Protein AF-A0A842T2W7-F1 (afdb_monomer)

Solvent-accessible surface area (backbone atoms only — not comparable to full-atom values): 19427 Å² total; per-residue (Å²): 118,45,69,44,33,37,34,60,56,45,55,79,92,44,69,67,74,60,75,46,76,48,65,100,74,80,85,87,80,75,64,88,90,66,43,58,66,56,54,53,40,40,52,48,40,48,43,45,45,78,68,48,92,76,48,68,80,61,68,80,52,96,68,80,51,38,61,39,40,34,34,36,46,94,92,45,80,46,76,36,47,91,87,45,36,52,51,80,81,39,104,46,53,52,62,54,48,47,67,75,78,52,88,51,90,91,57,76,75,75,90,59,57,68,64,49,51,52,50,53,51,26,61,76,70,70,47,63,60,67,62,50,52,50,52,50,50,53,49,28,62,75,63,44,32,38,101,85,75,43,61,27,67,52,84,94,72,27,49,37,58,54,52,52,50,50,54,51,48,54,52,50,51,57,49,50,54,54,51,41,61,75,67,44,45,72,59,51,54,50,51,53,53,52,49,53,53,52,51,52,52,52,53,51,50,50,50,52,52,50,52,51,50,53,50,50,52,50,53,56,49,52,51,53,49,50,50,49,54,52,49,52,52,50,54,64,71,59,67,75,77,45,76,66,57,58,53,53,53,54,51,54,53,52,51,54,51,53,55,49,54,54,53,53,52,55,51,52,53,52,51,54,52,51,52,52,52,51,52,54,54,49,52,52,54,49,57,59,54,58,60,54,56,61,57,58,50,50,57,58,50,54,56,54,49,52,54,53,52,54,55,51,56,55,58,57,60,61,68,72,69,76,78,83,80,86,83,90,82,91,80,136

Secondary structure (DSSP, 8-state):
-EEEEEEEEESTTPPP--PEE--SS-----STTSSHHHHHHHHHHHHHSS--TT-TTTTTSSSPPEEEEEEEETTEEEEE-TT--GGGTSSS-HHHHHHHH---GGG---S-HHHHHHHHHHHHTT--HHHHHHHHHHHHHHHTB-TTSSBP--TTT-HHHHHHHHHHHHHHHHHHHHHHHHTTHHHHHHHHHHHHHHHHHHHHHHHHHHHHHHHHHHHHHHHHHHHHHHHHHHHHHGGG--HHHHHHHHHHHHHHHHHHHHHHHHHHHHHHHHHHHHHHHHHHHHHHHHTHHHHHHHHHHHHHHHHHHHHHHHHHHHTTSSS---------

Radius of gyration: 92.77 Å; Cα contacts (8 Å, |Δi|>4): 187; chains: 1; bounding box: 133×36×287 Å

Mean predicted aligned error: 19.46 Å

Foldseek 3Di:
DAWQKWWFPDFPPQHGPDMDGDDPDDDDDDDPPNCSVVVVLLVLCLALPPQPPLPVVSCPTVDHTAIWIWDDDPHDIDIRHDSDYNVVVDVAHSVLCCVPPPDDPSRPDDPCVPVSVVVVVCVVVVHPVVVVVVVLVVVCVVQCHDNVRHHHCDPDCHPVVVVVVVVVVVVVVVVVVVVCVVVVVVVVVVVVVVVVVVVVVVVVVVVVVVVVVVVVVVVVVVVVVVVVVVVVVVVVVVPPPDPVVVVVVVVVVVVVVVVVVVVVVVVVVVVVVVVVVVVVVVVVVVVVVVVVVVVVVVVVVVVVVVVVVVVVVVVVVVVVPPPPDDDDDDDD

Sequence (332 aa):
MKILRFQISDYGPLPDRGIFNLDDFNLFFGKNESGKTLTIDGLIKKLVGDVPKQFNNLNRIDYEPEGFIILKEDSRELKLKDNKKVSDFIKITNSEFGRLFIIRDSDLTFRDKKNFYKNVTNTLLGLRLNDIEEVISNIDDL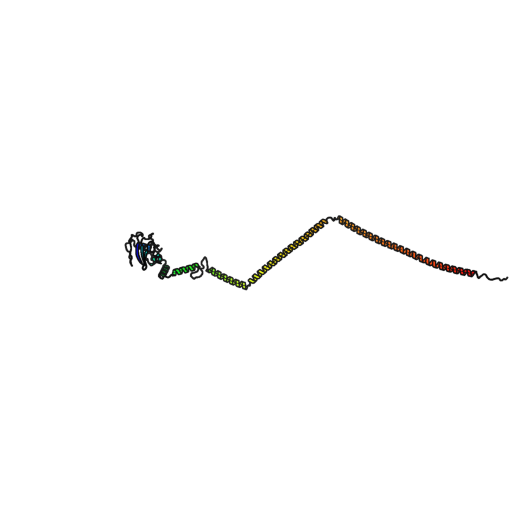GNLT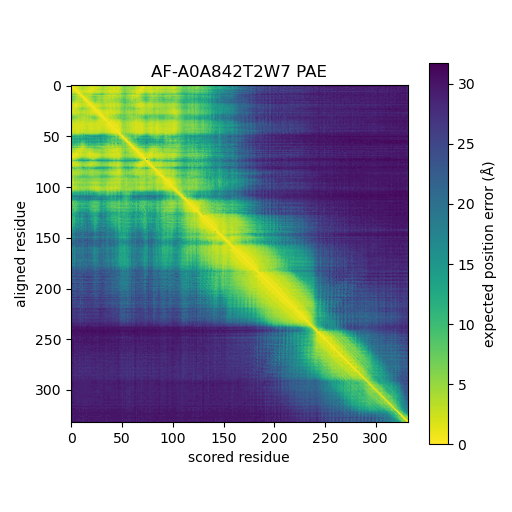PTGMFSDKAPYKLKTKIMDAESTIRRIKKLIRELYKQNYDMIEKQITEMIHQQDLVKSEINSYTEAKKRKLYEDSTETYSEFCKNKKICSKNKDFSYKEKSIWIKQKQTIVHTKENLDSLKEELKVLNRKLFAIKREITQKEQDLRRPTKIKMKLDDSINFKLESYRKKFLDNKKSLEKEPLYKHI

pLDDT: mean 80.75, std 13.44, range [32.59, 97.69]

Nearest PDB structures (foldseek):
  7yqh-assembly1_B  TM=2.918E-01  e=1.193E+00  Saccharomyces cerevisiae S288C

Structure (mmCIF, N/CA/C/O backbone):
data_AF-A0A842T2W7-F1
#
_entry.id   AF-A0A842T2W7-F1
#
loop_
_atom_site.group_PDB
_atom_site.id
_atom_site.type_symbol
_atom_site.label_atom_id
_atom_site.label_alt_id
_atom_site.label_comp_id
_atom_site.label_asym_id
_atom_site.label_entity_id
_atom_site.label_seq_id
_atom_site.pdbx_PDB_ins_code
_atom_site.Cartn_x
_atom_site.Cartn_y
_atom_site.Cartn_z
_atom_site.occupancy
_atom_site.B_iso_or_equiv
_atom_site.auth_seq_id
_atom_site.auth_comp_id
_atom_site.auth_asym_id
_atom_site.auth_atom_id
_atom_site.pdbx_PDB_model_num
ATOM 1 N N . MET A 1 1 ? -30.611 -11.966 52.227 1.00 82.00 1 MET A N 1
ATOM 2 C CA . MET A 1 1 ? -29.485 -12.026 53.186 1.00 82.00 1 MET A CA 1
ATOM 3 C C . MET A 1 1 ? -29.884 -11.347 54.497 1.00 82.00 1 MET A C 1
ATOM 5 O O . MET A 1 1 ? -30.496 -10.289 54.433 1.00 82.00 1 MET A O 1
ATOM 9 N N . LYS A 1 2 ? -29.556 -11.925 55.661 1.00 89.06 2 LYS A N 1
ATOM 10 C CA . LYS A 1 2 ? -29.815 -11.363 57.005 1.00 89.06 2 LYS A CA 1
ATOM 11 C C . LYS A 1 2 ? -28.590 -11.550 57.907 1.00 89.06 2 LYS A C 1
ATOM 13 O O . LYS A 1 2 ? -28.006 -12.625 57.895 1.00 89.06 2 LYS A O 1
ATOM 18 N N . ILE A 1 3 ? -28.208 -10.548 58.700 1.00 92.06 3 ILE A N 1
ATOM 19 C CA . ILE A 1 3 ? -27.171 -10.710 59.736 1.00 92.06 3 ILE A CA 1
ATOM 20 C C . ILE A 1 3 ? -27.828 -11.339 60.969 1.00 92.06 3 ILE A C 1
ATOM 22 O O . ILE A 1 3 ? -28.789 -10.778 61.482 1.00 92.06 3 ILE A O 1
ATOM 26 N N . LEU A 1 4 ? -27.344 -12.499 61.421 1.00 92.69 4 LEU A N 1
ATOM 27 C CA . LEU A 1 4 ? -27.888 -13.192 62.599 1.00 92.69 4 LEU A CA 1
ATOM 28 C C . LEU A 1 4 ? -27.164 -12.795 63.881 1.00 92.69 4 LEU A C 1
ATOM 30 O O . LEU A 1 4 ? -27.783 -12.591 64.918 1.00 92.69 4 LEU A O 1
ATOM 34 N N . ARG A 1 5 ? -25.833 -12.729 63.826 1.00 94.31 5 ARG A N 1
ATOM 35 C CA . ARG A 1 5 ? -25.001 -12.376 64.976 1.00 94.31 5 ARG A CA 1
ATOM 36 C C . ARG A 1 5 ? -23.631 -11.903 64.537 1.00 94.31 5 ARG A C 1
ATOM 38 O O . ARG A 1 5 ? -23.133 -12.333 63.495 1.00 94.31 5 ARG A O 1
ATOM 45 N N . PHE A 1 6 ? -23.012 -11.055 65.341 1.00 94.56 6 PHE A N 1
ATOM 46 C CA . PHE A 1 6 ? -21.646 -10.609 65.110 1.00 94.56 6 PHE A CA 1
ATOM 47 C C . PHE A 1 6 ? -20.902 -10.387 66.423 1.00 94.56 6 PHE A C 1
ATOM 49 O O . PHE A 1 6 ? -21.503 -10.185 67.474 1.00 94.56 6 PHE A O 1
ATOM 56 N N . GLN A 1 7 ? -19.580 -10.411 66.342 1.00 92.69 7 GLN A N 1
ATOM 57 C CA . GLN A 1 7 ? -18.680 -10.010 67.412 1.00 92.69 7 GLN A CA 1
ATOM 58 C C . GLN A 1 7 ? -17.594 -9.128 66.808 1.00 92.69 7 GLN A C 1
ATOM 60 O O . GLN A 1 7 ? -17.067 -9.458 65.745 1.00 92.69 7 GLN A O 1
ATOM 65 N N . ILE A 1 8 ? -17.277 -8.033 67.498 1.00 90.38 8 ILE A N 1
ATOM 66 C CA . ILE A 1 8 ? -16.146 -7.154 67.200 1.00 90.38 8 ILE A CA 1
ATOM 67 C C . ILE A 1 8 ? -15.351 -7.036 68.499 1.00 90.38 8 ILE A C 1
ATOM 69 O O . ILE A 1 8 ? -15.870 -6.479 69.465 1.00 90.38 8 ILE A O 1
ATOM 73 N N . SER A 1 9 ? -14.155 -7.621 68.539 1.00 83.94 9 SER A N 1
ATOM 74 C CA . SER A 1 9 ? -13.322 -7.705 69.749 1.00 83.94 9 SER A CA 1
ATOM 75 C C . SER A 1 9 ? -12.255 -6.615 69.817 1.00 83.94 9 SER A C 1
ATOM 77 O O . SER A 1 9 ? -11.998 -6.101 70.899 1.00 83.94 9 SER A O 1
ATOM 79 N N . ASP A 1 10 ? -11.678 -6.229 68.676 1.00 83.44 10 ASP A N 1
ATOM 80 C CA . ASP A 1 10 ? -10.659 -5.178 68.593 1.00 83.44 10 ASP A CA 1
ATOM 81 C C . ASP A 1 10 ? -10.960 -4.240 67.418 1.00 83.44 10 ASP A C 1
ATOM 83 O O . ASP A 1 10 ? -10.899 -4.647 66.255 1.00 83.44 10 ASP A O 1
ATOM 87 N N . TYR A 1 11 ? -11.351 -2.997 67.731 1.00 86.50 11 TYR A N 1
ATOM 88 C CA . TYR A 1 11 ? -11.566 -1.931 66.750 1.00 86.50 11 TYR A CA 1
ATOM 89 C C . TYR A 1 11 ? -11.539 -0.536 67.405 1.00 86.50 11 TYR A C 1
ATOM 91 O O . TYR A 1 11 ? -12.555 -0.012 67.871 1.00 86.50 11 TYR A O 1
ATOM 99 N N . GLY A 1 12 ? -10.371 0.104 67.435 1.00 86.19 12 GLY A N 1
ATOM 100 C CA . GLY A 1 12 ? -10.175 1.406 68.075 1.00 86.19 12 GLY A CA 1
ATOM 101 C C . GLY A 1 12 ? -10.459 1.363 69.586 1.00 86.19 12 GLY A C 1
ATOM 102 O O . GLY A 1 12 ? -10.126 0.380 70.237 1.00 86.19 12 GLY A O 1
ATOM 103 N N . PRO A 1 13 ? -11.089 2.395 70.185 1.00 86.75 13 PRO A N 1
ATOM 104 C CA . PRO A 1 13 ? -11.361 2.438 71.628 1.00 86.75 13 PRO A CA 1
ATOM 105 C C . PRO A 1 13 ? -12.581 1.599 72.055 1.00 86.75 13 PRO A C 1
ATOM 107 O O . PRO A 1 13 ? -13.133 1.814 73.137 1.00 86.75 13 PRO A O 1
ATOM 110 N N . LEU A 1 14 ? -13.079 0.701 71.199 1.00 84.94 14 LEU A N 1
ATOM 111 C CA . LEU A 1 14 ? -14.222 -0.141 71.533 1.00 84.94 14 LEU A CA 1
ATOM 112 C C . LEU A 1 14 ? -13.827 -1.198 72.568 1.00 84.94 14 LEU A C 1
ATOM 114 O O . LEU A 1 14 ? -12.925 -1.987 72.304 1.00 84.94 14 LEU A O 1
ATOM 118 N N . PRO A 1 15 ? -14.525 -1.276 73.713 1.00 79.75 15 PRO A N 1
ATOM 119 C CA . PRO A 1 15 ? -14.369 -2.413 74.605 1.00 79.75 15 PRO A CA 1
ATOM 120 C C . PRO A 1 15 ? -14.989 -3.662 73.969 1.00 79.75 15 PRO A C 1
ATOM 122 O O . PRO A 1 15 ? -15.993 -3.552 73.257 1.00 79.75 15 PRO A O 1
ATOM 125 N N . ASP A 1 16 ? -14.454 -4.840 74.292 1.00 83.50 16 ASP A N 1
ATOM 126 C CA . ASP A 1 16 ? -15.097 -6.104 73.934 1.00 83.50 16 ASP A CA 1
ATOM 127 C C . ASP A 1 16 ? -16.464 -6.199 74.632 1.00 83.50 16 ASP A C 1
ATOM 129 O O . ASP A 1 16 ? -16.581 -6.110 75.857 1.00 83.50 16 ASP A O 1
ATOM 133 N N . ARG A 1 17 ? -17.518 -6.324 73.824 1.00 84.38 17 ARG A N 1
ATOM 134 C CA . ARG A 1 17 ? -18.921 -6.409 74.266 1.00 84.38 17 ARG A CA 1
ATOM 135 C C . ARG A 1 17 ? -19.501 -7.807 74.095 1.00 84.38 17 ARG A C 1
ATOM 137 O O . ARG A 1 17 ? -20.692 -7.999 74.331 1.00 84.38 17 ARG A O 1
ATOM 144 N N . GLY A 1 18 ? -18.680 -8.773 73.689 1.00 88.38 18 GLY A N 1
ATOM 145 C CA . GLY A 1 18 ? -19.118 -10.123 73.384 1.00 88.38 18 GLY A CA 1
ATOM 146 C C . GLY A 1 18 ? -19.949 -10.202 72.102 1.00 88.38 18 GLY A C 1
ATOM 147 O O . GLY A 1 18 ? -19.787 -9.420 71.163 1.00 88.38 18 GLY A O 1
ATOM 148 N N . ILE A 1 19 ? -20.819 -11.209 72.044 1.00 92.38 19 ILE A N 1
ATOM 149 C CA . ILE A 1 19 ? -21.585 -11.552 70.842 1.00 92.38 19 ILE A CA 1
ATOM 150 C C . ILE A 1 19 ? -22.912 -10.793 70.838 1.00 92.38 19 ILE A C 1
ATOM 152 O O . ILE A 1 19 ? -23.744 -10.967 71.727 1.00 92.38 19 ILE A O 1
ATOM 156 N N . PHE A 1 20 ? -23.145 -10.022 69.780 1.00 92.62 20 PHE A N 1
ATOM 157 C CA . PHE A 1 20 ? -24.443 -9.436 69.477 1.00 92.62 20 PHE A CA 1
ATOM 158 C C . PHE A 1 20 ? -25.290 -10.450 68.715 1.00 92.62 20 PHE A C 1
ATOM 160 O O . PHE A 1 20 ? -24.919 -10.845 67.611 1.00 92.62 20 PHE A O 1
ATOM 167 N N . ASN A 1 21 ? -26.430 -10.845 69.280 1.00 93.12 21 ASN A N 1
ATOM 168 C CA . ASN A 1 21 ? -27.470 -11.574 68.555 1.00 93.12 21 ASN A CA 1
ATOM 169 C C . ASN A 1 21 ? -28.481 -10.563 68.016 1.00 93.12 21 ASN A C 1
ATOM 171 O O . ASN A 1 21 ? -28.912 -9.681 68.757 1.00 93.12 21 ASN A O 1
ATOM 175 N N . LEU A 1 22 ? -28.800 -10.664 66.729 1.00 93.88 22 LEU A N 1
ATOM 176 C CA . LEU A 1 22 ? -29.645 -9.712 66.022 1.00 93.88 22 LEU A CA 1
ATOM 177 C C . LEU A 1 22 ? -30.983 -10.336 65.640 1.00 93.88 22 LEU A C 1
ATOM 179 O O . LEU A 1 22 ? -31.030 -11.377 64.982 1.00 93.88 22 LEU A O 1
ATOM 183 N N . ASP A 1 23 ? -32.055 -9.624 65.972 1.00 90.94 23 ASP A N 1
ATOM 184 C CA . ASP A 1 23 ? -33.413 -9.934 65.528 1.00 90.94 23 ASP A CA 1
ATOM 185 C C . ASP A 1 23 ? -33.786 -9.133 64.268 1.00 90.94 23 ASP A C 1
ATOM 187 O O . ASP A 1 23 ? -32.921 -8.579 63.586 1.00 90.94 23 ASP A O 1
ATOM 191 N N . ASP A 1 24 ? -35.070 -9.099 63.905 1.00 88.81 24 ASP A N 1
ATOM 192 C CA . ASP A 1 24 ? -35.557 -8.348 62.736 1.00 88.81 24 ASP A CA 1
ATOM 193 C C . ASP A 1 24 ? -35.365 -6.832 62.878 1.00 88.81 24 ASP A C 1
ATOM 195 O O . ASP A 1 24 ? -35.158 -6.133 61.886 1.00 88.81 24 ASP A O 1
ATOM 199 N N . PHE A 1 25 ? -35.380 -6.325 64.112 1.00 91.75 25 PHE A N 1
ATOM 200 C CA . PHE A 1 25 ? -35.132 -4.925 64.422 1.00 91.75 25 PHE A CA 1
ATOM 201 C C . PHE A 1 25 ? -34.244 -4.808 65.658 1.00 91.75 25 PHE A C 1
ATOM 203 O O . PHE A 1 25 ? -34.537 -5.389 66.698 1.00 91.75 25 PHE A O 1
ATOM 210 N N . ASN A 1 26 ? -33.164 -4.034 65.548 1.00 91.94 26 ASN A N 1
ATOM 211 C CA . ASN A 1 26 ? -32.193 -3.855 66.623 1.00 91.94 26 ASN A CA 1
ATOM 212 C C . ASN A 1 26 ? -31.881 -2.369 66.782 1.00 91.94 26 ASN A C 1
ATOM 214 O O . ASN A 1 26 ? -31.497 -1.705 65.818 1.00 91.94 26 ASN A O 1
ATOM 218 N N . LEU A 1 27 ? -32.014 -1.857 68.007 1.00 91.75 27 LEU A N 1
ATOM 219 C CA . LEU A 1 27 ? -31.697 -0.472 68.341 1.00 91.75 27 LEU A CA 1
ATOM 220 C C . LEU A 1 27 ? -30.432 -0.411 69.200 1.00 91.75 27 LEU A C 1
ATOM 222 O O . LEU A 1 27 ? -30.429 -0.820 70.358 1.00 91.75 27 LEU A O 1
ATOM 226 N N . PHE A 1 28 ? -29.370 0.171 68.647 1.00 90.12 28 PHE A N 1
ATOM 227 C CA . PHE A 1 28 ? -28.139 0.453 69.381 1.00 90.12 28 PHE A CA 1
ATOM 228 C C . PHE A 1 28 ? -28.207 1.861 69.982 1.00 90.12 28 PHE A C 1
ATOM 230 O O . PHE A 1 28 ? -27.984 2.852 69.286 1.00 90.12 28 PHE A O 1
ATOM 237 N N . PHE A 1 29 ? -28.502 1.960 71.280 1.00 91.00 29 PHE A N 1
ATOM 238 C CA . PHE A 1 29 ? -28.628 3.235 71.998 1.00 91.00 29 PHE A CA 1
ATOM 239 C C . PHE A 1 29 ? -27.649 3.338 73.180 1.00 91.00 29 PHE A C 1
ATOM 241 O O . PHE A 1 29 ? -27.063 2.353 73.620 1.00 91.00 29 PHE A O 1
ATOM 248 N N . GLY A 1 30 ? -27.414 4.558 73.669 1.00 89.31 30 GLY A N 1
ATOM 249 C CA . GLY A 1 30 ? -26.473 4.834 74.759 1.00 89.31 30 GLY A CA 1
ATOM 250 C C . GLY A 1 30 ? -25.986 6.283 74.759 1.00 89.31 30 GLY A C 1
ATOM 251 O O . GLY A 1 30 ? -26.251 7.024 73.810 1.00 89.31 30 GLY A O 1
ATOM 252 N N . LYS A 1 31 ? -25.240 6.682 75.796 1.00 90.12 31 LYS A N 1
ATOM 253 C CA . LYS A 1 31 ? -24.659 8.034 75.935 1.00 90.12 31 LYS A CA 1
ATOM 254 C C . LYS A 1 31 ? -23.736 8.399 74.768 1.00 90.12 31 LYS A C 1
ATOM 256 O O . LYS A 1 31 ? -23.254 7.519 74.054 1.00 90.12 31 LYS A O 1
ATOM 261 N N . ASN A 1 32 ? -23.467 9.686 74.563 1.00 83.25 32 ASN A N 1
ATOM 262 C CA . ASN A 1 32 ? -22.430 10.105 73.616 1.00 83.25 32 ASN A CA 1
ATOM 263 C C . ASN A 1 32 ? -21.103 9.398 73.934 1.00 83.25 32 ASN A C 1
ATOM 265 O O . ASN A 1 32 ? -20.855 9.043 75.083 1.00 83.25 32 ASN A O 1
ATOM 269 N N . GLU A 1 33 ? -20.328 9.100 72.888 1.00 82.00 33 GLU A N 1
ATOM 270 C CA . GLU A 1 33 ? -19.034 8.399 72.982 1.00 82.00 33 GLU A CA 1
ATOM 271 C C . GLU A 1 33 ? -19.093 6.952 73.499 1.00 82.00 33 GLU A C 1
ATOM 273 O O . GLU A 1 33 ? -18.076 6.277 73.588 1.00 82.00 33 GLU A O 1
ATOM 278 N N . SER A 1 34 ? -20.288 6.385 73.696 1.00 85.12 34 SER A N 1
ATOM 279 C CA . SER A 1 34 ? -20.458 4.972 74.057 1.00 85.12 34 SER A CA 1
ATOM 280 C C . SER A 1 34 ? -20.117 3.987 72.923 1.00 85.12 34 SER A C 1
ATOM 282 O O . SER A 1 34 ? -20.617 2.864 72.918 1.00 85.12 34 SER A O 1
ATOM 284 N N . GLY A 1 35 ? -19.355 4.382 71.902 1.00 85.50 35 GLY A N 1
ATOM 285 C CA . GLY A 1 35 ? -18.911 3.502 70.815 1.00 85.50 35 GLY A CA 1
ATOM 286 C C . GLY A 1 35 ? -20.001 2.993 69.859 1.00 85.50 35 GLY A C 1
ATOM 287 O O . GLY A 1 35 ? -19.740 2.062 69.106 1.00 85.50 35 GLY A O 1
ATOM 288 N N . LYS A 1 36 ? -21.217 3.564 69.849 1.00 88.75 36 LYS A N 1
ATOM 289 C CA . LYS A 1 36 ? -22.303 3.139 68.930 1.00 88.75 36 LYS A CA 1
ATOM 290 C C . LYS A 1 36 ? -21.868 3.202 67.466 1.00 88.75 36 LYS A C 1
ATOM 292 O O . LYS A 1 36 ? -21.910 2.198 66.765 1.00 88.75 36 LYS A O 1
ATOM 297 N N . THR A 1 37 ? -21.405 4.376 67.038 1.00 86.06 37 THR A N 1
ATOM 298 C CA . THR A 1 37 ? -20.954 4.622 65.664 1.00 86.06 37 THR A CA 1
ATOM 299 C C . THR A 1 37 ? -19.801 3.702 65.302 1.00 86.06 37 THR A C 1
ATOM 301 O O . THR A 1 37 ? -19.886 3.025 64.289 1.00 86.06 37 THR A O 1
ATOM 304 N N . LEU A 1 38 ? -18.805 3.574 66.185 1.00 87.38 38 LEU A N 1
ATOM 305 C CA . LEU A 1 38 ? -17.663 2.684 65.977 1.00 87.38 38 LEU A CA 1
ATOM 306 C C . LEU A 1 38 ? -18.069 1.209 65.847 1.00 87.38 38 LEU A C 1
ATOM 308 O O . LEU A 1 38 ? -17.475 0.487 65.055 1.00 87.38 38 LEU A O 1
ATOM 312 N N . THR A 1 39 ? -19.085 0.753 66.590 1.00 89.69 39 THR A N 1
ATOM 313 C CA . THR A 1 39 ? -19.575 -0.636 66.493 1.00 89.69 39 THR A CA 1
ATOM 314 C C . THR A 1 39 ? -20.145 -0.894 65.097 1.00 89.69 39 THR A C 1
ATOM 316 O O . THR A 1 39 ? -19.834 -1.901 64.465 1.00 89.69 39 THR A O 1
ATOM 319 N N . ILE A 1 40 ? -20.947 0.046 64.589 1.00 88.31 40 ILE A N 1
ATOM 320 C CA . ILE A 1 40 ? -21.508 -0.028 63.238 1.00 88.31 40 ILE A CA 1
ATOM 321 C C . ILE A 1 40 ? -20.414 0.163 62.178 1.00 88.31 40 ILE A C 1
ATOM 323 O O . ILE A 1 40 ? -20.431 -0.532 61.168 1.00 88.31 40 ILE A O 1
ATOM 327 N N . ASP A 1 41 ? -19.446 1.055 62.403 1.00 86.38 41 ASP A N 1
ATOM 328 C CA . ASP A 1 41 ? -18.298 1.256 61.513 1.00 86.38 41 ASP A CA 1
ATOM 329 C C . ASP A 1 41 ? -17.506 -0.048 61.348 1.00 86.38 41 ASP A C 1
ATOM 331 O O . ASP A 1 41 ? -17.250 -0.470 60.222 1.00 86.38 41 ASP A O 1
ATOM 335 N N . GLY A 1 42 ? -17.174 -0.715 62.458 1.00 87.81 42 GLY A N 1
ATOM 336 C CA . GLY A 1 42 ? -16.452 -1.986 62.450 1.00 87.81 42 GLY A CA 1
ATOM 337 C C . GLY A 1 42 ? -17.253 -3.104 61.783 1.00 87.81 42 GLY A C 1
ATOM 338 O O . GLY A 1 42 ? -16.708 -3.866 60.988 1.00 87.81 42 GLY A O 1
ATOM 339 N N . LEU A 1 43 ? -18.568 -3.161 62.017 1.00 89.25 43 LEU A N 1
ATOM 340 C CA . LEU A 1 43 ? -19.445 -4.117 61.338 1.00 89.25 43 LEU A CA 1
ATOM 341 C C . LEU A 1 43 ? -19.401 -3.921 59.818 1.00 89.25 43 LEU A C 1
ATOM 343 O O . LEU A 1 43 ? -19.217 -4.881 59.072 1.00 89.25 43 LEU A O 1
ATOM 347 N N . ILE A 1 44 ? -19.541 -2.679 59.354 1.00 87.12 44 ILE A N 1
ATOM 348 C CA . ILE A 1 44 ? -19.533 -2.357 57.924 1.00 87.12 44 ILE A CA 1
ATOM 349 C C . ILE A 1 44 ? -18.159 -2.634 57.313 1.00 87.12 44 ILE A C 1
ATOM 351 O O . ILE A 1 44 ? -18.089 -3.259 56.255 1.00 87.12 44 ILE A O 1
ATOM 355 N N . LYS A 1 45 ? -17.075 -2.218 57.980 1.00 85.88 45 LYS A N 1
ATOM 356 C CA . LYS A 1 45 ? -15.704 -2.458 57.517 1.00 85.88 45 LYS A CA 1
ATOM 357 C C . LYS A 1 45 ? -15.433 -3.956 57.376 1.00 85.88 45 LYS A C 1
ATOM 359 O O . LYS A 1 45 ? -14.933 -4.382 56.347 1.00 85.88 45 LYS A O 1
ATOM 364 N N . LYS A 1 46 ? -15.919 -4.788 58.303 1.00 87.06 46 LYS A N 1
ATOM 365 C CA . LYS A 1 46 ? -15.798 -6.249 58.189 1.00 87.06 46 LYS A CA 1
ATOM 366 C C . LYS A 1 46 ? -16.667 -6.863 57.080 1.00 87.06 46 LYS A C 1
ATOM 368 O O . LYS A 1 46 ? -16.266 -7.854 56.481 1.00 87.06 46 LYS A O 1
ATOM 373 N N . LEU A 1 47 ? -17.850 -6.306 56.799 1.00 86.88 47 LEU A N 1
ATOM 374 C CA . LEU A 1 47 ? -18.725 -6.779 55.712 1.00 86.88 47 LEU A CA 1
ATOM 375 C C . LEU A 1 47 ? -18.156 -6.453 54.323 1.00 86.88 47 LEU A C 1
ATOM 377 O O . LEU A 1 47 ? -18.259 -7.266 53.406 1.00 86.88 47 LEU A O 1
ATOM 381 N N . VAL A 1 48 ? -17.599 -5.255 54.162 1.00 80.94 48 VAL A N 1
ATOM 382 C CA . VAL A 1 48 ? -17.266 -4.667 52.854 1.00 80.94 48 VAL A CA 1
ATOM 383 C C . VAL A 1 48 ? -15.753 -4.671 52.590 1.00 80.94 48 VAL A C 1
ATOM 385 O O . VAL A 1 48 ? -15.320 -4.630 51.440 1.00 80.94 48 VAL A O 1
ATOM 388 N N . GLY A 1 49 ? -14.932 -4.772 53.633 1.00 77.69 49 GLY A N 1
ATOM 389 C CA . GLY A 1 49 ? -13.479 -4.647 53.570 1.00 77.69 49 GLY A CA 1
ATOM 390 C C . GLY A 1 49 ? -13.062 -3.239 53.171 1.00 77.69 49 GLY A C 1
ATOM 391 O O . GLY A 1 49 ? -13.428 -2.276 53.842 1.00 77.69 49 GLY A O 1
ATOM 392 N N . ASP A 1 50 ? -12.343 -3.128 52.044 1.00 68.56 50 ASP A N 1
ATOM 393 C CA . ASP A 1 50 ? -11.940 -1.853 51.444 1.00 68.56 50 ASP A CA 1
ATOM 394 C C . ASP A 1 50 ? -13.143 -0.946 51.268 1.00 68.56 50 ASP A C 1
ATOM 396 O O . ASP A 1 50 ? -13.975 -1.093 50.364 1.00 68.56 50 ASP A O 1
ATOM 400 N N . VAL A 1 51 ? -13.219 -0.003 52.189 1.00 65.44 51 VAL A N 1
ATOM 401 C CA . VAL A 1 51 ? -14.342 0.886 52.306 1.00 65.44 51 VAL A CA 1
ATOM 402 C C . VAL A 1 51 ? -14.371 1.762 51.047 1.00 65.44 51 VAL A C 1
ATOM 404 O O . VAL A 1 51 ? -13.383 2.444 50.754 1.00 65.44 51 VAL A O 1
ATOM 407 N N . PRO A 1 52 ? -15.464 1.755 50.258 1.00 62.31 52 PRO A N 1
ATOM 408 C CA . PRO A 1 52 ? -15.566 2.604 49.078 1.00 62.31 52 PRO A CA 1
ATOM 409 C C . PRO A 1 52 ? -15.238 4.065 49.425 1.00 62.31 52 PRO A C 1
ATOM 411 O O . PRO A 1 52 ? -15.661 4.532 50.480 1.00 62.31 52 PRO A O 1
ATOM 414 N N . LYS A 1 53 ? -14.607 4.826 48.507 1.00 61.53 53 LYS A N 1
ATOM 415 C CA . LYS A 1 53 ? -14.298 6.291 48.601 1.00 61.53 53 LYS A CA 1
ATOM 416 C C . LYS A 1 53 ? -15.478 7.213 48.988 1.00 61.53 53 LYS A C 1
ATOM 418 O O . LYS A 1 53 ? -15.382 8.434 48.997 1.00 61.53 53 LYS A O 1
ATOM 423 N N . GLN A 1 54 ? -16.641 6.627 49.168 1.00 59.28 54 GLN A N 1
ATOM 424 C CA . GLN A 1 54 ? -17.931 7.229 49.449 1.00 59.28 54 GLN A CA 1
ATOM 425 C C . GLN A 1 54 ? -18.171 7.284 50.954 1.00 59.28 54 GLN A C 1
ATOM 427 O O . GLN A 1 54 ? -18.829 8.187 51.442 1.00 59.28 54 GLN A O 1
ATOM 432 N N . PHE A 1 55 ? -17.554 6.361 51.683 1.00 65.69 55 PHE A N 1
ATOM 433 C CA . PHE A 1 55 ? -17.558 6.286 53.126 1.00 65.69 55 PHE A CA 1
ATOM 434 C C . PHE A 1 55 ? -16.221 6.799 53.680 1.00 65.69 55 PHE A C 1
ATOM 436 O O . PHE A 1 55 ? -15.560 6.133 54.476 1.00 65.69 55 PHE A O 1
ATOM 443 N N . ASN A 1 56 ? -15.777 7.985 53.256 1.00 60.75 56 ASN A N 1
ATOM 444 C CA . ASN A 1 56 ? -14.480 8.535 53.687 1.00 60.75 56 ASN A CA 1
ATOM 445 C C . ASN A 1 56 ? -14.347 8.630 55.221 1.00 60.75 56 ASN A C 1
ATOM 447 O O . ASN A 1 56 ? -13.243 8.595 55.750 1.00 60.75 56 ASN A O 1
ATOM 451 N N . ASN A 1 57 ? -15.476 8.675 55.935 1.00 64.00 57 ASN A N 1
ATOM 452 C CA . ASN A 1 57 ? -15.537 8.710 57.393 1.00 64.00 57 ASN A CA 1
ATOM 453 C C . ASN A 1 57 ? -15.512 7.328 58.079 1.00 64.00 57 ASN A C 1
ATOM 455 O O . ASN A 1 57 ? -15.508 7.305 59.307 1.00 64.00 57 ASN A O 1
ATOM 459 N N . LEU A 1 58 ? -15.523 6.205 57.344 1.00 67.81 58 LEU A N 1
ATOM 460 C CA . LEU A 1 58 ? -15.389 4.846 57.906 1.00 67.81 58 LEU A CA 1
ATOM 461 C C . LEU A 1 58 ? -13.926 4.469 58.186 1.00 67.81 58 LEU A C 1
ATOM 463 O O . LEU A 1 58 ? -13.662 3.699 59.104 1.00 67.81 58 LEU A O 1
ATOM 467 N N . ASN A 1 59 ? -12.972 5.060 57.462 1.00 67.50 59 ASN A N 1
ATOM 468 C CA . ASN A 1 59 ? -11.534 4.821 57.635 1.00 67.50 59 ASN A CA 1
ATOM 469 C C . ASN A 1 59 ? -10.919 5.711 58.728 1.00 67.50 59 ASN A C 1
ATOM 471 O O . ASN A 1 59 ? -9.867 6.306 58.536 1.00 67.50 59 ASN A O 1
ATOM 475 N N . ARG A 1 60 ? -11.594 5.847 59.876 1.00 72.50 60 ARG A N 1
ATOM 476 C CA . ARG A 1 60 ? -11.045 6.561 61.049 1.00 72.50 60 ARG A CA 1
ATOM 477 C C . ARG A 1 60 ? -10.030 5.727 61.829 1.00 72.50 60 ARG A C 1
ATOM 479 O O . ARG A 1 60 ? -9.278 6.277 62.622 1.00 72.50 60 ARG A O 1
ATOM 486 N N . ILE A 1 61 ? -10.074 4.410 61.649 1.00 79.56 61 ILE A N 1
ATOM 487 C CA . ILE A 1 61 ? -9.179 3.435 62.268 1.00 79.56 61 ILE A CA 1
ATOM 488 C C . ILE A 1 61 ? -8.456 2.718 61.132 1.00 79.56 61 ILE A C 1
ATOM 490 O O . ILE A 1 61 ? -9.104 2.199 60.216 1.00 79.56 61 ILE A O 1
ATOM 494 N N . ASP A 1 62 ? -7.128 2.695 61.202 1.00 79.38 62 ASP A N 1
ATOM 495 C CA . ASP A 1 62 ? -6.264 2.242 60.106 1.00 79.38 62 ASP A CA 1
ATOM 496 C C . ASP A 1 62 ? -6.243 0.716 59.939 1.00 79.38 62 ASP A C 1
ATOM 498 O O . ASP A 1 62 ? -5.933 0.216 58.860 1.00 79.38 62 ASP A O 1
ATOM 502 N N . TYR A 1 63 ? -6.636 -0.035 60.970 1.00 82.44 63 TYR A N 1
ATOM 503 C CA . TYR A 1 63 ? -6.638 -1.499 60.959 1.00 82.44 63 TYR A CA 1
ATOM 504 C C . TYR A 1 63 ? -8.043 -2.105 60.808 1.00 82.44 63 TYR A C 1
ATOM 506 O O . TYR A 1 63 ? -9.067 -1.428 60.956 1.00 82.44 63 TYR A O 1
ATOM 514 N N . GLU A 1 64 ? -8.094 -3.382 60.429 1.00 84.00 64 GLU A N 1
ATOM 515 C CA . GLU A 1 64 ? -9.332 -4.150 60.260 1.00 84.00 64 GLU A CA 1
ATOM 516 C C . GLU A 1 64 ? -9.874 -4.638 61.613 1.00 84.00 64 GLU A C 1
ATOM 518 O O . GLU A 1 64 ? -9.094 -5.127 62.427 1.00 84.00 64 GLU A O 1
ATOM 523 N N . PRO A 1 65 ? -11.194 -4.574 61.854 1.00 86.88 65 PRO A N 1
ATOM 524 C CA . PRO A 1 65 ? -11.791 -5.089 63.079 1.00 86.88 65 PRO A CA 1
ATOM 525 C C . PRO A 1 65 ? -11.591 -6.603 63.232 1.00 86.88 65 PRO A C 1
ATOM 527 O O . PRO A 1 65 ? -11.833 -7.382 62.298 1.00 86.88 65 PRO A O 1
ATOM 530 N N . GLU A 1 66 ? -11.226 -7.043 64.434 1.00 88.12 66 GLU A N 1
ATOM 531 C CA . GLU A 1 66 ? -11.204 -8.464 64.790 1.00 88.12 66 GLU A CA 1
ATOM 532 C C . GLU A 1 66 ? -12.588 -8.975 65.198 1.00 88.12 66 GLU A C 1
ATOM 534 O O . GLU A 1 66 ? -13.394 -8.246 65.774 1.00 88.12 66 GLU A O 1
ATOM 539 N N . GLY A 1 67 ? -12.867 -10.248 64.905 1.00 88.25 67 GLY A N 1
ATOM 540 C CA . GLY A 1 67 ? -14.127 -10.903 65.249 1.00 88.25 67 GLY A CA 1
ATOM 541 C C . GLY A 1 67 ? -14.763 -11.646 64.076 1.00 88.25 67 GLY A C 1
ATOM 542 O O . GLY A 1 67 ? -14.078 -12.091 63.150 1.00 88.25 67 GLY A O 1
ATOM 543 N N . PHE A 1 68 ? -16.081 -11.838 64.127 1.00 91.56 68 PHE A N 1
ATOM 544 C 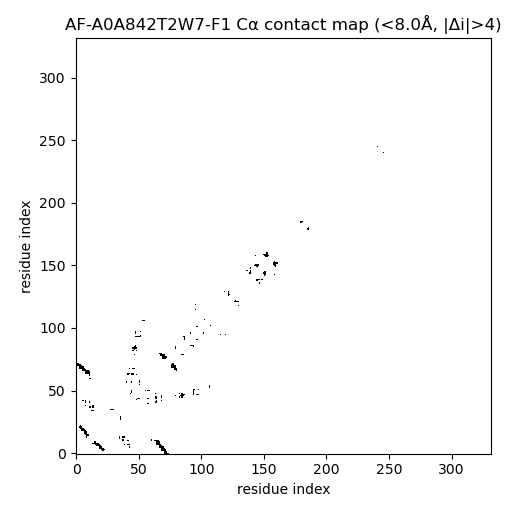CA . PHE A 1 68 ? -16.812 -12.587 63.104 1.00 91.56 68 PHE A CA 1
ATOM 545 C C . PHE A 1 68 ? -18.213 -12.036 62.867 1.00 91.56 68 PHE A C 1
ATOM 547 O O . PHE A 1 68 ? -18.828 -11.448 63.754 1.00 91.56 68 PHE A O 1
ATOM 554 N N . ILE A 1 69 ? -18.749 -12.323 61.684 1.00 92.56 69 ILE A N 1
ATOM 555 C CA . ILE A 1 69 ? -20.149 -12.064 61.339 1.00 92.56 69 ILE A CA 1
ATOM 556 C C . ILE A 1 69 ? -20.769 -13.365 60.844 1.00 92.56 69 ILE A C 1
ATOM 558 O O . ILE A 1 69 ? -20.155 -14.094 60.068 1.00 92.56 69 ILE A O 1
ATOM 562 N N . ILE A 1 70 ? -21.981 -13.669 61.298 1.00 92.00 70 ILE A N 1
ATOM 563 C CA . ILE A 1 70 ? -22.780 -14.779 60.783 1.00 92.00 70 ILE A CA 1
ATOM 564 C C . ILE A 1 70 ? -23.959 -14.205 60.011 1.00 92.00 70 ILE A C 1
ATOM 566 O O . ILE A 1 70 ? -24.799 -13.484 60.554 1.00 92.00 70 ILE A O 1
ATOM 570 N N . LEU A 1 71 ? -23.998 -14.545 58.730 1.00 90.94 71 LEU A N 1
ATOM 571 C CA . LEU A 1 71 ? -25.025 -14.173 57.776 1.00 90.94 71 LEU A CA 1
ATOM 572 C C . LEU A 1 71 ? -25.899 -15.387 57.467 1.00 90.94 71 LEU A C 1
ATOM 574 O O . LEU A 1 71 ? -25.418 -16.514 57.417 1.00 90.94 71 LEU A O 1
ATOM 578 N N . LYS A 1 72 ? -27.177 -15.144 57.204 1.00 88.31 72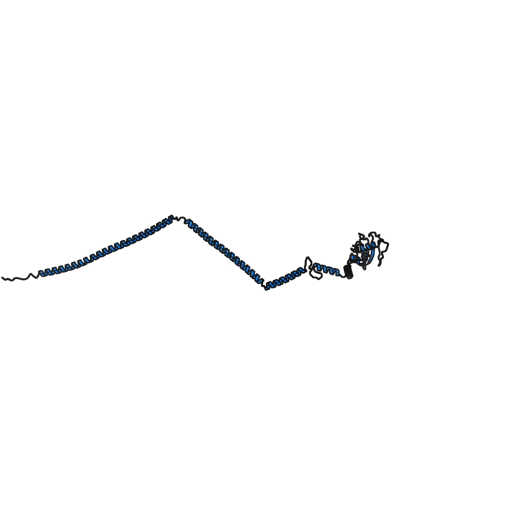 LYS A N 1
ATOM 579 C CA . LYS A 1 72 ? -28.115 -16.106 56.640 1.00 88.31 72 LYS A CA 1
ATOM 580 C C . LYS A 1 72 ? -28.444 -15.705 55.211 1.00 88.31 72 LYS A C 1
ATOM 582 O O . LYS A 1 72 ? -28.938 -14.600 54.964 1.00 88.31 72 LYS A O 1
ATOM 587 N N . GLU A 1 73 ? -28.200 -16.614 54.286 1.00 83.50 73 GLU A N 1
ATOM 588 C CA . GLU A 1 73 ? -28.623 -16.518 52.895 1.00 83.50 73 GLU A CA 1
ATOM 589 C C . GLU A 1 73 ? -29.489 -17.739 52.592 1.00 83.50 73 GLU A C 1
ATOM 591 O O . GLU A 1 73 ? -29.029 -18.873 52.704 1.00 83.50 73 GLU A O 1
ATOM 596 N N . ASP A 1 74 ? -30.773 -17.507 52.317 1.00 81.00 74 ASP A N 1
ATOM 597 C CA . ASP A 1 74 ? -31.808 -18.536 52.193 1.00 81.00 74 ASP A CA 1
ATOM 598 C C . ASP A 1 74 ? -31.788 -19.557 53.350 1.00 81.00 74 ASP A C 1
ATOM 600 O O . ASP A 1 74 ? -32.260 -19.266 54.455 1.00 81.00 74 ASP A O 1
ATOM 604 N N . SER A 1 75 ? -31.224 -20.746 53.115 1.00 77.69 75 SER A N 1
ATOM 605 C CA . SER A 1 75 ? -31.106 -21.849 54.083 1.00 77.69 75 SER A CA 1
ATOM 606 C C . SER A 1 75 ? -29.679 -22.088 54.593 1.00 77.69 75 SER A C 1
ATOM 608 O O . SER A 1 75 ? -29.458 -23.037 55.341 1.00 77.69 75 SER A O 1
ATOM 610 N N . ARG A 1 76 ? -28.698 -21.275 54.185 1.00 84.62 76 ARG A N 1
ATOM 611 C CA . ARG A 1 76 ? -27.282 -21.445 54.538 1.00 84.62 76 ARG A CA 1
ATOM 612 C C . ARG A 1 76 ? -26.831 -20.373 55.524 1.00 84.62 76 ARG A C 1
ATOM 614 O O . ARG A 1 76 ? -27.115 -19.188 55.350 1.00 84.62 76 ARG A O 1
ATOM 621 N N . GLU A 1 77 ? -26.091 -20.800 56.544 1.00 88.31 77 GLU A N 1
ATOM 622 C CA . GLU A 1 77 ? -25.349 -19.895 57.421 1.00 88.31 77 GLU A CA 1
ATOM 623 C C . GLU A 1 77 ? -23.930 -19.706 56.884 1.00 88.31 77 GLU A C 1
ATOM 625 O O . GLU A 1 77 ? -23.176 -20.663 56.704 1.00 88.31 77 GLU A O 1
ATOM 630 N N . LEU A 1 78 ? -23.564 -18.453 56.634 1.00 87.75 78 LEU A N 1
ATOM 631 C CA . LEU A 1 78 ? -22.250 -18.046 56.166 1.00 87.75 78 LEU A CA 1
ATOM 632 C C . LEU A 1 78 ? -21.522 -17.336 57.298 1.00 87.75 78 LEU A C 1
ATOM 634 O O . LEU A 1 78 ? -22.014 -16.359 57.861 1.00 87.75 78 LEU A O 1
ATOM 638 N N . LYS A 1 79 ? -20.326 -17.820 57.625 1.00 88.62 79 LYS A N 1
ATOM 639 C CA . LYS A 1 79 ? -19.475 -17.218 58.647 1.00 88.62 79 LYS A CA 1
ATOM 640 C C . LYS A 1 79 ? -18.357 -16.421 57.986 1.00 88.62 79 LYS A C 1
ATOM 642 O O . LYS A 1 79 ? -17.441 -17.000 57.403 1.00 88.62 79 LYS A O 1
ATOM 647 N N . LEU A 1 80 ? -18.422 -15.101 58.117 1.00 87.00 80 LEU A N 1
ATOM 648 C CA . LEU A 1 80 ? -17.357 -14.188 57.722 1.00 87.00 80 LEU A CA 1
ATOM 649 C C . LEU A 1 80 ? -16.316 -14.124 58.843 1.00 87.00 80 LEU A C 1
ATOM 651 O O . LEU A 1 80 ? -16.572 -13.596 59.928 1.00 87.00 80 LEU A O 1
ATOM 655 N N . LYS A 1 81 ? -15.154 -14.713 58.567 1.00 83.00 81 LYS A N 1
ATOM 656 C CA . LYS A 1 81 ? -13.917 -14.674 59.357 1.00 83.00 81 LYS A CA 1
ATOM 657 C C . LYS A 1 81 ? -12.739 -14.459 58.404 1.00 83.00 81 LYS A C 1
ATOM 659 O O . LYS A 1 81 ? -12.896 -14.680 57.205 1.00 83.00 81 LYS A O 1
ATOM 664 N N . ASP A 1 82 ? -11.592 -14.045 58.939 1.00 73.12 82 ASP A N 1
ATOM 665 C CA . ASP A 1 82 ? -10.300 -14.055 58.235 1.00 73.12 82 ASP A CA 1
ATOM 666 C C . ASP A 1 82 ? -10.332 -13.319 56.878 1.00 73.12 82 ASP A C 1
ATOM 668 O O . ASP A 1 82 ? -10.072 -13.894 55.826 1.00 73.12 82 ASP A O 1
ATOM 672 N N . ASN A 1 83 ? -10.707 -12.034 56.911 1.00 73.94 83 ASN A N 1
ATOM 673 C CA . ASN A 1 83 ? -10.767 -11.102 55.768 1.00 73.94 83 ASN A CA 1
ATOM 674 C C . ASN A 1 83 ? -11.751 -11.434 54.636 1.00 73.94 83 ASN A C 1
ATOM 676 O O . ASN A 1 83 ? -11.758 -10.739 53.621 1.00 73.94 83 ASN A O 1
ATOM 680 N N . LYS A 1 84 ? -12.616 -12.438 54.805 1.00 82.50 84 LYS A N 1
ATOM 681 C CA . LYS A 1 84 ? -13.697 -12.702 53.849 1.00 82.50 84 LYS A CA 1
ATOM 682 C C . LYS A 1 84 ? -14.747 -11.591 53.877 1.00 82.50 84 LYS A C 1
ATOM 684 O O . LYS A 1 84 ? -15.220 -11.222 54.954 1.00 82.50 84 LYS A O 1
ATOM 689 N N . LYS A 1 85 ? -15.140 -11.117 52.696 1.00 83.44 85 LYS A N 1
ATOM 690 C CA . LYS A 1 85 ? -16.092 -10.019 52.475 1.00 83.44 85 LYS A CA 1
ATOM 691 C C . LYS A 1 85 ? -17.420 -10.563 51.949 1.00 83.44 85 LYS A C 1
ATOM 693 O O . LYS A 1 85 ? -17.498 -11.681 51.447 1.00 83.44 85 LYS A O 1
ATOM 698 N N . VAL A 1 86 ? -18.481 -9.762 52.013 1.00 82.81 86 VAL A N 1
ATOM 699 C CA . VAL A 1 86 ? -19.796 -10.134 51.456 1.00 82.81 86 VAL A CA 1
ATOM 700 C C . VAL A 1 86 ? -19.726 -10.359 49.940 1.00 82.81 86 VAL A C 1
ATOM 702 O O . VAL A 1 86 ? -20.354 -11.290 49.434 1.00 82.81 86 VAL A O 1
ATOM 705 N N . SER A 1 87 ? -18.920 -9.565 49.225 1.00 80.50 87 SER A N 1
ATOM 706 C CA . SER A 1 87 ? -18.711 -9.692 47.773 1.00 80.50 87 SER A CA 1
ATOM 707 C C . SER A 1 87 ? -18.137 -11.040 47.338 1.00 80.50 87 SER A C 1
ATOM 709 O O . SER A 1 87 ? -18.267 -11.413 46.177 1.00 80.50 87 SER A O 1
ATOM 711 N N . ASP A 1 88 ? -17.496 -11.775 48.249 1.00 82.25 88 ASP A N 1
ATOM 712 C CA . ASP A 1 88 ? -16.892 -13.074 47.938 1.00 82.25 88 ASP A CA 1
ATOM 713 C C . ASP A 1 88 ? -17.952 -14.182 47.837 1.00 82.25 88 ASP A C 1
ATOM 715 O O . ASP A 1 88 ? -17.714 -15.233 47.242 1.00 82.25 88 ASP A O 1
ATOM 719 N N . PHE A 1 89 ? -19.130 -13.948 48.417 1.00 79.38 89 PHE A N 1
ATOM 720 C CA . PHE A 1 89 ? -20.240 -14.900 48.448 1.00 79.38 89 PHE A CA 1
ATOM 721 C C . PHE A 1 89 ? -21.409 -14.466 47.565 1.00 79.38 89 PHE A C 1
ATOM 723 O O . PHE A 1 89 ? -22.150 -15.313 47.072 1.00 79.38 89 PHE A O 1
ATOM 730 N N . ILE A 1 90 ? -21.560 -13.159 47.341 1.00 76.81 90 ILE A N 1
ATOM 731 C CA . ILE A 1 90 ? -22.695 -12.573 46.629 1.00 76.81 90 ILE A CA 1
ATOM 732 C C . ILE A 1 90 ? -22.189 -11.781 45.424 1.00 76.81 90 ILE A C 1
ATOM 734 O O . ILE A 1 90 ? -21.226 -11.027 45.523 1.00 76.81 90 ILE A O 1
ATOM 738 N N . LYS A 1 91 ? -22.887 -11.891 44.286 1.00 74.56 91 LYS A N 1
ATOM 739 C CA . LYS A 1 91 ? -22.600 -11.147 43.043 1.00 74.56 91 LYS A CA 1
ATOM 740 C C . LYS A 1 91 ? -23.030 -9.674 43.115 1.00 74.56 91 LYS A C 1
ATOM 742 O O . LYS A 1 91 ? -23.740 -9.185 42.242 1.00 74.56 91 LYS A O 1
ATOM 747 N N . ILE A 1 92 ? -22.645 -8.980 44.179 1.00 76.19 92 ILE A N 1
ATOM 748 C CA . ILE A 1 92 ? -22.862 -7.546 44.365 1.00 76.19 92 ILE A CA 1
ATOM 749 C C . ILE A 1 92 ? -21.514 -6.939 44.733 1.00 76.19 92 ILE A C 1
ATOM 751 O O . ILE A 1 92 ? -20.806 -7.453 45.600 1.00 76.19 92 ILE A O 1
ATOM 755 N N . THR A 1 93 ? -21.143 -5.840 44.081 1.00 77.88 93 THR A N 1
ATOM 756 C CA . THR A 1 93 ? -19.894 -5.155 44.418 1.00 77.88 93 THR A CA 1
ATOM 757 C C . THR A 1 93 ? -19.993 -4.494 45.794 1.00 77.88 93 THR A C 1
ATOM 759 O O . THR A 1 93 ? -21.051 -4.028 46.212 1.00 77.88 93 THR A O 1
ATOM 762 N N . ASN A 1 94 ? -18.865 -4.356 46.488 1.00 77.75 94 ASN A N 1
ATOM 763 C CA . ASN A 1 94 ? -18.777 -3.661 47.780 1.00 77.75 94 ASN A CA 1
ATOM 764 C C . ASN A 1 94 ? -19.383 -2.243 47.761 1.00 77.75 94 ASN A C 1
ATOM 766 O O . ASN A 1 94 ? -20.024 -1.807 48.718 1.00 77.75 94 ASN A O 1
ATOM 770 N N . SER A 1 95 ? -19.232 -1.536 46.637 1.00 75.00 95 SER A N 1
ATOM 771 C CA . SER A 1 95 ? -19.848 -0.226 46.417 1.00 75.00 95 SER A CA 1
ATOM 772 C C . SER A 1 95 ? -21.373 -0.302 46.308 1.00 75.00 95 SER A C 1
ATOM 774 O O . SER A 1 95 ? -22.068 0.542 46.870 1.00 75.00 95 SER A O 1
ATOM 776 N N . GLU A 1 96 ? -21.908 -1.270 45.567 1.00 74.75 96 GLU A N 1
ATOM 777 C CA . GLU A 1 96 ? -23.357 -1.459 45.443 1.00 74.75 96 GLU A CA 1
ATOM 778 C C . GLU A 1 96 ? -23.969 -1.899 46.770 1.00 74.75 96 GLU A C 1
ATOM 780 O O . GLU A 1 96 ? -24.982 -1.341 47.182 1.00 74.75 96 GLU A O 1
ATOM 785 N N . PHE A 1 97 ? -23.313 -2.820 47.479 1.00 79.69 97 PHE A N 1
ATOM 786 C CA . PHE A 1 97 ? -23.740 -3.292 48.791 1.00 79.69 97 PHE A CA 1
ATOM 787 C C . PHE A 1 97 ? -23.894 -2.134 49.780 1.00 79.69 97 PHE A C 1
ATOM 789 O O . PHE A 1 97 ? -24.948 -1.967 50.397 1.00 79.69 97 PHE A O 1
ATOM 796 N N . GLY A 1 98 ? -22.862 -1.289 49.873 1.00 75.12 98 GLY A N 1
ATOM 797 C CA . GLY A 1 98 ? -22.877 -0.127 50.750 1.00 75.12 98 GLY A CA 1
ATOM 798 C C . GLY A 1 98 ? -23.963 0.890 50.401 1.00 75.12 98 GLY A C 1
ATOM 799 O O . GLY A 1 98 ? -24.558 1.465 51.301 1.00 75.12 98 GLY A O 1
ATOM 800 N N . ARG A 1 99 ? -24.275 1.086 49.117 1.00 73.25 99 ARG A N 1
ATOM 801 C CA . ARG A 1 99 ? -25.320 2.033 48.691 1.00 73.25 99 ARG A CA 1
ATOM 802 C C . ARG A 1 99 ? -26.745 1.498 48.837 1.00 73.25 99 ARG A C 1
ATOM 804 O O . ARG A 1 99 ? -27.669 2.295 48.948 1.00 73.25 99 ARG A O 1
ATOM 811 N N . LEU A 1 100 ? -26.935 0.180 48.758 1.00 77.44 100 LEU A N 1
ATOM 812 C CA . LEU A 1 100 ? -28.261 -0.446 48.793 1.00 77.44 100 LEU A CA 1
ATOM 813 C C . LEU A 1 100 ? -28.738 -0.733 50.214 1.00 77.44 100 LEU A C 1
ATOM 815 O O . LEU A 1 100 ? -29.914 -0.540 50.510 1.00 77.44 100 LEU A O 1
ATOM 819 N N . PHE A 1 101 ? -27.841 -1.208 51.081 1.00 81.25 101 PHE A N 1
ATOM 820 C CA . PHE A 1 101 ? -28.217 -1.740 52.394 1.00 81.25 101 PHE A CA 1
ATOM 821 C C . PHE A 1 101 ? -27.797 -0.859 53.570 1.00 81.25 101 PHE A C 1
ATOM 823 O O . PHE A 1 101 ? -28.256 -1.090 54.687 1.00 81.25 101 PHE A O 1
ATOM 830 N N . ILE A 1 102 ? -26.936 0.139 53.354 1.00 81.31 102 ILE A N 1
ATOM 831 C CA . ILE A 1 102 ? -26.419 0.997 54.421 1.00 81.31 102 ILE A CA 1
ATOM 832 C C . ILE A 1 102 ? -26.853 2.433 54.153 1.00 81.31 102 ILE A C 1
ATOM 834 O O . ILE A 1 102 ? -26.496 3.033 53.144 1.00 81.31 102 ILE A O 1
ATOM 838 N N . ILE A 1 103 ? -27.598 3.001 55.096 1.00 79.50 103 ILE A N 1
ATOM 839 C CA . ILE A 1 103 ? -28.001 4.405 55.069 1.00 79.50 103 ILE A CA 1
ATOM 840 C C . ILE A 1 103 ? -27.288 5.108 56.220 1.00 79.50 103 ILE A C 1
ATOM 842 O O . ILE A 1 103 ? -27.420 4.711 57.378 1.00 79.50 103 ILE A O 1
ATOM 846 N N . ARG A 1 104 ? -26.516 6.146 55.896 1.00 76.69 104 ARG A N 1
ATOM 847 C CA . ARG A 1 104 ? -25.820 6.997 56.867 1.00 76.69 104 ARG A CA 1
ATOM 848 C C . ARG A 1 104 ? -26.220 8.438 56.661 1.00 76.69 104 ARG A C 1
ATOM 850 O O . ARG A 1 104 ? -26.369 8.873 55.524 1.00 76.69 104 ARG A O 1
ATOM 857 N N . ASP A 1 105 ? -26.296 9.175 57.759 1.00 72.88 105 ASP A N 1
ATOM 858 C CA . ASP A 1 105 ? -26.616 10.603 57.745 1.00 72.88 105 ASP A CA 1
ATOM 859 C C . ASP A 1 105 ? -25.626 11.405 56.871 1.00 72.88 105 ASP A C 1
ATOM 861 O O . ASP A 1 105 ? -26.016 12.223 56.043 1.00 72.88 105 ASP A O 1
ATOM 865 N N . SER A 1 106 ? -24.330 11.072 56.938 1.00 64.62 106 SER A N 1
ATOM 866 C CA . SER A 1 106 ? -23.280 11.734 56.152 1.00 64.62 106 SER A CA 1
ATOM 867 C C . SER A 1 106 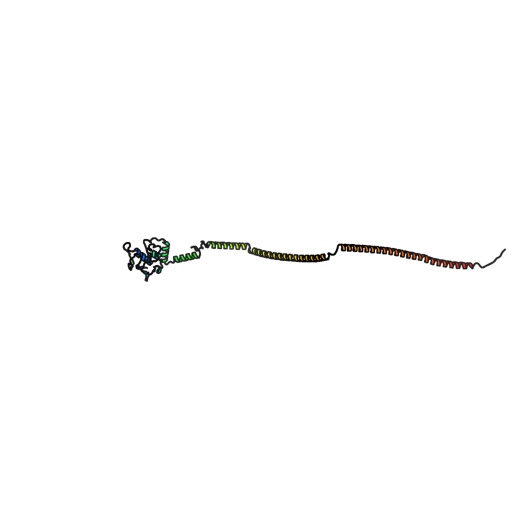? -23.260 11.381 54.658 1.00 64.62 106 SER A C 1
ATOM 869 O O . SER A 1 106 ? -22.611 12.089 53.887 1.00 64.62 106 SER A O 1
ATOM 871 N N . ASP A 1 107 ? -23.947 10.315 54.232 1.00 64.12 107 ASP A N 1
ATOM 872 C CA . ASP A 1 107 ? -23.720 9.684 52.922 1.00 64.12 107 ASP A CA 1
ATOM 873 C C . ASP A 1 107 ? -24.948 9.779 51.992 1.00 64.12 107 ASP A C 1
ATOM 875 O O . ASP A 1 107 ? -24.995 9.151 50.936 1.00 64.12 107 ASP A O 1
ATOM 879 N N . LEU A 1 108 ? -25.934 10.621 52.331 1.00 66.19 108 LEU A N 1
ATOM 880 C CA . LEU A 1 108 ? -27.155 10.836 51.535 1.00 66.19 108 LEU A CA 1
ATOM 881 C C . LEU A 1 108 ? -26.917 11.571 50.195 1.00 66.19 108 LEU A C 1
ATOM 883 O O . LEU A 1 108 ? -27.847 11.763 49.406 1.00 66.19 108 LEU A O 1
ATOM 887 N N . THR A 1 109 ? -25.683 12.003 49.911 1.00 62.41 109 THR A N 1
ATOM 888 C CA . THR A 1 109 ? -25.339 12.755 48.694 1.00 62.41 109 THR A CA 1
ATOM 889 C C . THR A 1 109 ? -24.795 11.844 47.589 1.00 62.41 109 THR A C 1
ATOM 891 O O . THR A 1 109 ? -23.664 11.366 47.608 1.00 62.41 109 THR A O 1
ATOM 894 N N . PHE A 1 110 ? -25.612 11.623 46.559 1.00 60.78 110 PHE A N 1
ATOM 895 C CA . PHE A 1 110 ? -25.263 10.774 45.418 1.00 60.78 110 PHE A CA 1
ATOM 896 C C . PHE A 1 110 ? -24.586 11.589 44.299 1.00 60.78 110 PHE A C 1
ATOM 898 O O . PHE A 1 110 ? -25.240 12.424 43.674 1.00 60.78 110 PHE A O 1
ATOM 905 N N . ARG A 1 111 ? -23.303 11.328 43.998 1.00 59.81 111 ARG A N 1
ATOM 906 C CA . ARG A 1 111 ? -22.575 11.999 42.893 1.00 59.81 111 ARG A CA 1
ATOM 907 C C . ARG A 1 111 ? -22.830 11.403 41.501 1.00 59.81 111 ARG A C 1
ATOM 909 O O . ARG A 1 111 ? -22.715 12.129 40.523 1.00 59.81 111 ARG A O 1
ATOM 916 N N . ASP A 1 112 ? -23.207 10.126 41.402 1.00 67.06 112 ASP A N 1
ATOM 917 C CA . ASP A 1 112 ? -23.467 9.443 40.121 1.00 67.06 112 ASP A CA 1
ATOM 918 C C . ASP A 1 112 ? -24.762 8.613 40.176 1.00 67.06 112 ASP A C 1
ATOM 920 O O . ASP A 1 112 ? -24.760 7.380 40.167 1.00 67.06 112 ASP A O 1
ATOM 924 N N . LYS A 1 113 ? -25.898 9.310 40.321 1.00 67.75 113 LYS A N 1
ATOM 925 C CA . LYS A 1 113 ? -27.226 8.683 40.447 1.00 67.75 113 LYS A CA 1
ATOM 926 C C . LYS A 1 113 ? -27.567 7.823 39.231 1.00 67.75 113 LYS A C 1
ATOM 928 O O . LYS A 1 113 ? -28.052 6.708 39.382 1.00 67.75 113 LYS A O 1
ATOM 933 N N . LYS A 1 114 ? -27.328 8.341 38.024 1.00 72.00 114 LYS A N 1
ATOM 934 C CA . LYS A 1 114 ? -27.849 7.746 36.788 1.00 72.00 114 LYS A CA 1
ATOM 935 C C . LYS A 1 114 ? -27.212 6.387 36.498 1.00 72.00 114 LYS A C 1
ATOM 937 O O . LYS A 1 114 ? -27.940 5.430 36.248 1.00 72.00 114 LYS A O 1
ATOM 942 N N . ASN A 1 115 ? -25.885 6.292 36.583 1.00 72.62 115 ASN A N 1
ATOM 943 C CA . ASN A 1 115 ? -25.187 5.033 36.323 1.00 72.62 115 ASN A CA 1
ATOM 944 C C . ASN A 1 115 ? -25.422 4.023 37.445 1.00 72.62 115 ASN A C 1
ATOM 946 O O . ASN A 1 115 ? -25.615 2.842 37.177 1.00 72.62 115 ASN A O 1
ATOM 950 N N . PHE A 1 116 ? -25.478 4.485 38.700 1.00 72.38 116 PHE A N 1
ATOM 951 C CA . PHE A 1 116 ? -25.774 3.606 39.826 1.00 72.38 116 PHE A CA 1
ATOM 952 C C . PHE A 1 116 ? -27.151 2.953 39.700 1.00 72.38 116 PHE A C 1
ATOM 954 O O . PHE A 1 116 ? -27.237 1.731 39.755 1.00 72.38 116 PHE A O 1
ATOM 961 N N . TYR A 1 117 ? -28.213 3.737 39.485 1.00 76.94 117 TYR A N 1
ATOM 962 C CA . TYR A 1 117 ? -29.551 3.168 39.332 1.00 76.94 117 TYR A CA 1
ATOM 963 C C . TYR A 1 117 ? -29.638 2.256 38.109 1.00 76.94 117 TYR A C 1
ATOM 965 O O . TYR A 1 117 ? -30.207 1.181 38.225 1.00 76.94 117 TYR A O 1
ATOM 973 N N . LYS A 1 118 ? -29.009 2.612 36.979 1.00 76.94 118 LYS A N 1
ATOM 974 C CA . LYS A 1 118 ? -28.943 1.732 35.802 1.00 76.94 118 LYS A CA 1
ATOM 975 C C . LYS A 1 118 ? -28.304 0.379 36.142 1.00 76.94 118 LYS A C 1
ATOM 977 O O . LYS A 1 118 ? -28.886 -0.653 35.829 1.00 76.94 118 LYS A O 1
ATOM 982 N N . ASN A 1 119 ? -27.160 0.378 36.825 1.00 74.69 119 ASN A N 1
ATOM 983 C CA . ASN A 1 119 ? -26.456 -0.849 37.208 1.00 74.69 119 ASN A CA 1
ATOM 984 C C . ASN A 1 119 ? -27.261 -1.683 38.205 1.00 74.69 119 ASN A C 1
ATOM 986 O O . ASN A 1 119 ? -27.443 -2.874 37.992 1.00 74.69 119 ASN A O 1
ATOM 990 N N . VAL A 1 120 ? -27.810 -1.056 39.247 1.00 75.12 120 VAL A N 1
ATOM 991 C CA . VAL A 1 120 ? -28.659 -1.732 40.237 1.00 75.12 120 VAL A CA 1
ATOM 992 C C . VAL A 1 120 ? -29.892 -2.336 39.577 1.00 75.12 120 VAL A C 1
ATOM 994 O O . VAL A 1 120 ? -30.213 -3.491 39.835 1.00 75.12 120 VAL A O 1
ATOM 997 N N . THR A 1 121 ? -30.581 -1.583 38.718 1.00 79.00 121 THR A N 1
ATOM 998 C CA . THR A 1 121 ? -31.749 -2.074 37.985 1.00 79.00 121 THR A CA 1
ATOM 999 C C . THR A 1 121 ? -31.370 -3.230 37.064 1.00 79.00 121 THR A C 1
ATOM 1001 O O . THR A 1 121 ? -32.078 -4.232 37.050 1.00 79.00 121 THR A O 1
ATOM 1004 N N . ASN A 1 122 ? -30.238 -3.143 36.362 1.00 78.31 122 ASN A N 1
ATOM 1005 C CA . ASN A 1 122 ? -29.732 -4.238 35.537 1.00 78.31 122 ASN A CA 1
ATOM 1006 C C . ASN A 1 122 ? -29.466 -5.494 36.375 1.00 78.31 122 ASN A C 1
ATOM 1008 O O . ASN A 1 122 ? -29.958 -6.565 36.031 1.00 78.31 122 ASN A O 1
ATOM 1012 N N . THR A 1 123 ? -28.779 -5.362 37.510 1.00 75.25 123 THR A N 1
ATOM 1013 C CA . THR A 1 123 ? -28.478 -6.479 38.415 1.00 75.25 123 THR A CA 1
ATOM 1014 C C . THR A 1 123 ? -29.746 -7.083 39.026 1.00 75.25 123 THR A C 1
ATOM 1016 O O . THR A 1 123 ? -29.901 -8.302 39.020 1.00 75.25 123 THR A O 1
ATOM 1019 N N . LEU A 1 124 ? -30.684 -6.257 39.504 1.00 76.69 124 LEU A N 1
ATOM 1020 C CA . LEU A 1 124 ? -31.949 -6.711 40.098 1.00 76.69 124 LEU A CA 1
ATOM 1021 C C . LEU A 1 124 ? -32.848 -7.432 39.090 1.00 76.69 124 LEU A C 1
ATOM 1023 O O . LEU A 1 124 ? -33.509 -8.402 39.447 1.00 76.69 124 LEU A O 1
ATOM 1027 N N . LEU A 1 125 ? -32.876 -6.965 37.840 1.00 82.88 125 LEU A N 1
ATOM 1028 C CA . LEU A 1 125 ? -33.658 -7.578 36.765 1.00 82.88 125 LEU A CA 1
ATOM 1029 C C . LEU A 1 125 ? -32.911 -8.724 36.059 1.00 82.88 125 LEU A C 1
ATOM 1031 O O . LEU A 1 125 ? -33.462 -9.332 35.145 1.00 82.88 125 LEU A O 1
ATOM 1035 N N . GLY A 1 126 ? -31.663 -9.016 36.446 1.00 77.69 126 GLY A N 1
ATOM 1036 C CA . GLY A 1 126 ? -30.823 -10.018 35.783 1.00 77.69 126 GLY A CA 1
ATOM 1037 C C . GLY A 1 126 ? -30.463 -9.663 34.334 1.00 77.69 126 GLY A C 1
ATOM 1038 O O . GLY A 1 126 ? -30.165 -10.547 33.531 1.00 77.69 126 GLY A O 1
ATOM 1039 N N . LEU A 1 127 ? -30.508 -8.378 33.976 1.00 81.81 127 LEU A N 1
ATOM 1040 C CA . LEU A 1 127 ? -30.206 -7.882 32.640 1.00 81.81 127 LEU A CA 1
ATOM 1041 C C . LEU A 1 127 ? -28.697 -7.700 32.468 1.00 81.81 127 LEU A C 1
ATOM 1043 O O . LEU A 1 127 ? -28.044 -6.994 33.231 1.00 81.81 127 LEU A O 1
ATOM 1047 N N . ARG A 1 128 ? -28.146 -8.265 31.393 1.00 80.06 128 ARG A N 1
ATOM 1048 C CA . ARG A 1 128 ? -26.725 -8.140 31.024 1.00 80.06 128 ARG A CA 1
ATOM 1049 C C . ARG A 1 128 ? -26.454 -6.956 30.088 1.00 80.06 128 ARG A C 1
ATOM 1051 O O . ARG A 1 128 ? -25.625 -7.048 29.191 1.00 80.06 128 ARG A O 1
ATOM 1058 N N . LEU A 1 129 ? -27.191 -5.855 30.246 1.00 81.88 129 LEU A N 1
ATOM 1059 C CA . LEU A 1 129 ? -27.095 -4.704 29.336 1.00 81.88 129 LEU A CA 1
ATOM 1060 C C . LEU A 1 129 ? -25.710 -4.049 29.370 1.00 81.88 129 LEU A C 1
ATOM 1062 O O . LEU A 1 129 ? -25.213 -3.650 28.325 1.00 81.88 129 LEU A O 1
ATOM 1066 N N . ASN A 1 130 ? -25.072 -3.996 30.539 1.00 79.81 130 ASN A N 1
ATOM 1067 C CA . ASN A 1 130 ? -23.724 -3.442 30.671 1.00 79.81 130 ASN A CA 1
ATOM 1068 C C . ASN A 1 130 ? -22.690 -4.297 29.929 1.00 79.81 130 ASN A C 1
ATOM 1070 O O . ASN A 1 130 ? -21.874 -3.753 29.196 1.00 79.81 130 ASN A O 1
ATOM 1074 N N . ASP A 1 131 ? -22.781 -5.624 30.051 1.00 81.88 131 ASP A N 1
ATOM 1075 C CA . ASP A 1 131 ? -21.906 -6.552 29.330 1.00 81.88 131 ASP A CA 1
ATOM 1076 C C . ASP A 1 131 ? -22.061 -6.389 27.809 1.00 81.88 131 ASP A C 1
ATOM 1078 O O . ASP A 1 131 ? -21.086 -6.439 27.066 1.00 81.88 131 ASP A O 1
ATOM 1082 N N . ILE A 1 132 ? -23.293 -6.182 27.329 1.00 87.12 132 ILE A N 1
ATOM 1083 C CA . ILE A 1 132 ? -23.567 -5.945 25.904 1.00 87.12 132 ILE A CA 1
ATOM 1084 C C . ILE A 1 132 ? -22.976 -4.605 25.458 1.00 87.12 132 ILE A C 1
ATOM 1086 O O . ILE A 1 132 ? -22.344 -4.543 24.407 1.00 87.12 132 ILE A O 1
ATOM 1090 N N . GLU A 1 133 ? -23.157 -3.543 26.244 1.00 87.50 133 GLU A N 1
ATOM 1091 C CA . GLU A 1 133 ? -22.577 -2.225 25.959 1.00 87.50 133 GLU A CA 1
ATOM 1092 C C . GLU A 1 133 ? -21.044 -2.276 25.913 1.00 87.50 133 GLU A C 1
ATOM 1094 O O . GLU A 1 133 ? -20.439 -1.679 25.025 1.00 87.50 133 GLU A O 1
ATOM 1099 N N . GLU A 1 134 ? -20.419 -3.039 26.809 1.00 88.38 134 GLU A N 1
ATOM 1100 C CA . GLU A 1 134 ? -18.973 -3.264 26.820 1.00 88.38 134 GLU A CA 1
ATOM 1101 C C . GLU A 1 134 ? -18.507 -4.024 25.571 1.00 88.38 134 GLU A C 1
ATOM 1103 O O . GLU A 1 134 ? -17.548 -3.615 24.915 1.00 88.38 134 GLU A O 1
ATOM 1108 N N . VAL A 1 135 ? -19.209 -5.094 25.184 1.00 90.69 135 VAL A N 1
ATOM 1109 C CA . VAL A 1 135 ? -18.901 -5.841 23.954 1.00 90.69 135 VAL A CA 1
ATOM 1110 C C . VAL A 1 135 ? -19.037 -4.952 22.718 1.00 90.69 135 VAL A C 1
ATOM 1112 O O . VAL A 1 135 ? -18.158 -4.986 21.858 1.00 90.69 135 VAL A O 1
ATOM 1115 N N . ILE A 1 136 ? -20.093 -4.139 22.627 1.00 90.06 136 ILE A N 1
ATOM 1116 C CA . ILE A 1 136 ? -20.289 -3.200 21.513 1.00 90.06 136 ILE A CA 1
ATOM 1117 C C . ILE A 1 136 ? -19.147 -2.181 21.469 1.00 90.06 136 ILE A C 1
ATOM 1119 O O . ILE A 1 136 ? -18.550 -2.002 20.412 1.00 90.06 136 ILE A O 1
ATOM 1123 N N . SER A 1 137 ? -18.788 -1.579 22.606 1.00 90.00 137 SER A N 1
ATOM 1124 C CA . SER A 1 137 ? -17.675 -0.624 22.674 1.00 90.00 137 SER A CA 1
ATOM 1125 C C . SER A 1 137 ? -16.358 -1.256 22.223 1.00 90.00 137 SER A C 1
ATOM 1127 O O . SER A 1 137 ? -15.616 -0.653 21.454 1.00 90.00 137 SER A O 1
ATOM 1129 N N . ASN A 1 138 ? -16.086 -2.493 22.644 1.00 91.75 138 ASN A N 1
ATOM 1130 C CA . ASN A 1 138 ? -14.884 -3.215 22.234 1.00 91.75 138 ASN A CA 1
ATOM 1131 C C . ASN A 1 138 ? -14.867 -3.501 20.724 1.00 91.75 138 ASN A C 1
ATOM 1133 O O . ASN A 1 138 ? -13.810 -3.432 20.097 1.00 91.75 138 ASN A O 1
ATOM 1137 N N . ILE A 1 139 ? -16.020 -3.816 20.124 1.00 90.81 139 ILE A N 1
ATOM 1138 C CA . ILE A 1 139 ? -16.149 -3.998 18.670 1.00 90.81 139 ILE A CA 1
ATOM 1139 C C . ILE A 1 139 ? -15.917 -2.672 17.939 1.00 90.81 139 ILE A C 1
ATOM 1141 O O . ILE A 1 139 ? -15.185 -2.651 16.946 1.00 90.81 139 ILE A O 1
ATOM 1145 N N . ASP A 1 140 ? -16.498 -1.578 18.434 1.00 89.75 140 ASP A N 1
ATOM 1146 C CA . ASP A 1 140 ? -16.316 -0.245 17.862 1.00 89.75 140 ASP A CA 1
ATOM 1147 C C . ASP A 1 140 ? -14.840 0.173 17.899 1.00 89.75 140 ASP A C 1
ATOM 1149 O O . ASP A 1 140 ? -14.301 0.631 16.891 1.00 89.75 140 ASP A O 1
ATOM 1153 N N . ASP A 1 141 ? -14.152 -0.060 19.017 1.00 87.50 141 ASP A N 1
ATOM 1154 C CA . ASP A 1 141 ? -12.733 0.265 19.168 1.00 87.50 141 ASP A CA 1
ATOM 1155 C C . ASP A 1 141 ? -11.840 -0.604 18.266 1.00 87.50 141 ASP A C 1
ATOM 1157 O O . ASP A 1 141 ? -10.978 -0.079 17.554 1.00 87.50 141 ASP A O 1
ATOM 1161 N N . LEU A 1 142 ? -12.076 -1.923 18.218 1.00 88.25 142 LEU A N 1
ATOM 1162 C CA . LEU A 1 142 ? -11.346 -2.844 17.333 1.00 88.25 142 LEU A CA 1
ATOM 1163 C C . LEU A 1 142 ? -11.528 -2.484 15.855 1.00 88.25 142 LEU A C 1
ATOM 1165 O O . LEU A 1 142 ? -10.566 -2.477 15.083 1.00 88.25 142 LEU A O 1
ATOM 1169 N N . GLY A 1 143 ? -12.761 -2.177 15.458 1.00 84.25 143 GLY A N 1
ATOM 1170 C CA . GLY A 1 143 ? -13.103 -1.806 14.090 1.00 84.25 143 GLY A CA 1
ATOM 1171 C C . GLY A 1 143 ? -12.758 -0.359 13.733 1.00 84.25 143 GLY A C 1
ATOM 1172 O O . GLY A 1 143 ? -12.910 0.019 12.569 1.00 84.25 143 GLY A O 1
ATOM 1173 N N . ASN A 1 144 ? -12.301 0.455 14.697 1.00 88.62 144 ASN A N 1
ATOM 1174 C CA . ASN A 1 144 ? -12.225 1.912 14.567 1.00 88.62 144 ASN A CA 1
ATOM 1175 C C . ASN A 1 144 ? -13.524 2.474 13.968 1.00 88.62 144 ASN A C 1
ATOM 1177 O O . ASN A 1 144 ? -13.506 3.211 12.977 1.00 88.62 144 ASN A O 1
ATOM 1181 N N . LEU A 1 145 ? -14.658 2.082 14.538 1.00 90.69 145 LEU A N 1
ATOM 1182 C CA . LEU A 1 145 ? -15.986 2.502 14.126 1.00 90.69 145 LEU A CA 1
ATOM 1183 C C . LEU A 1 145 ? -16.486 3.649 15.010 1.00 90.69 145 LEU A C 1
ATOM 1185 O O . LEU A 1 145 ? -15.994 3.921 16.103 1.00 90.69 145 LEU A O 1
ATOM 1189 N N . THR A 1 146 ? -17.456 4.384 14.494 1.00 87.69 146 THR A N 1
ATOM 1190 C CA . THR A 1 146 ? -18.316 5.259 15.276 1.00 87.69 146 THR A CA 1
ATOM 1191 C C . THR A 1 146 ? -19.440 4.423 15.890 1.00 87.69 146 THR A C 1
ATOM 1193 O O . THR A 1 146 ? -19.803 3.407 15.304 1.00 87.69 146 THR A O 1
ATOM 1196 N N . PRO A 1 147 ? -20.111 4.899 16.956 1.00 82.88 147 PRO A N 1
ATOM 1197 C CA . PRO A 1 147 ? -21.272 4.209 17.543 1.00 82.88 147 PRO A CA 1
ATOM 1198 C C . PRO A 1 147 ? -22.446 3.961 16.574 1.00 82.88 147 PRO A C 1
ATOM 1200 O O . PRO A 1 147 ? -23.405 3.272 16.896 1.00 82.88 147 PRO A O 1
ATOM 1203 N N . THR A 1 148 ? -22.411 4.569 15.384 1.00 87.50 148 THR A N 1
ATOM 1204 C CA . THR A 1 148 ? -23.360 4.342 14.284 1.00 87.50 148 THR A CA 1
ATOM 1205 C C . THR A 1 148 ? -22.928 3.222 13.326 1.00 87.50 148 THR A C 1
ATOM 1207 O O . THR A 1 148 ? -23.598 3.001 12.321 1.00 87.50 148 THR A O 1
ATOM 1210 N N . GLY A 1 149 ? -21.799 2.554 13.585 1.00 83.75 149 GLY A N 1
ATOM 1211 C CA . GLY A 1 149 ? -21.217 1.510 12.737 1.00 83.75 149 GLY A CA 1
ATOM 1212 C C . GLY A 1 149 ? -20.469 2.022 11.499 1.00 83.75 149 GLY A C 1
ATOM 1213 O O . GLY A 1 149 ? -20.159 1.237 10.607 1.00 83.75 149 GLY A O 1
ATOM 1214 N N . MET A 1 150 ? -20.187 3.326 11.397 1.00 88.56 150 MET A N 1
ATOM 1215 C CA . MET A 1 150 ? -19.394 3.880 10.290 1.00 88.56 150 MET A CA 1
ATOM 1216 C C . MET A 1 150 ? -17.913 3.910 10.649 1.00 88.56 150 MET A C 1
ATOM 1218 O O . MET A 1 150 ? -17.565 4.027 11.814 1.00 88.56 150 MET A O 1
ATOM 1222 N N . PHE A 1 151 ? -17.018 3.891 9.663 1.00 90.88 151 PHE A N 1
ATOM 1223 C CA . PHE A 1 151 ? -15.597 4.079 9.948 1.00 90.88 151 PHE A CA 1
ATOM 1224 C C . PHE A 1 151 ? -15.328 5.437 10.605 1.00 90.88 151 PHE A C 1
ATOM 1226 O O . PHE A 1 151 ? -15.822 6.483 10.171 1.00 90.88 151 PHE A O 1
ATOM 1233 N N . SER A 1 152 ? -14.507 5.408 11.648 1.00 89.31 152 SER A N 1
ATOM 1234 C CA . SER A 1 152 ? -14.021 6.582 12.352 1.00 89.31 152 SER A CA 1
ATOM 1235 C C . SER A 1 152 ? -13.058 7.372 11.472 1.00 89.31 152 SER A C 1
ATOM 1237 O O . SER A 1 152 ? -12.237 6.824 10.728 1.00 89.31 152 SER A O 1
ATOM 1239 N N . ASP A 1 153 ? -13.140 8.694 11.594 1.00 91.00 153 ASP A N 1
ATOM 1240 C CA . ASP A 1 153 ? -12.219 9.634 10.956 1.00 91.00 153 ASP A CA 1
ATOM 1241 C C . ASP A 1 153 ? -11.232 10.258 11.957 1.00 91.00 153 ASP A C 1
ATOM 1243 O O . ASP A 1 153 ? -10.622 11.298 11.714 1.00 91.00 153 ASP A O 1
ATOM 1247 N N . LYS A 1 154 ? -11.079 9.633 13.129 1.00 86.88 154 LYS A N 1
ATOM 1248 C CA . LYS A 1 154 ? -10.146 10.096 14.157 1.00 86.88 154 LYS A CA 1
ATOM 1249 C C . LYS A 1 154 ? -8.707 9.684 13.830 1.00 86.88 154 LYS A C 1
ATOM 1251 O O . LYS A 1 154 ? -8.443 8.679 13.164 1.00 86.88 154 LYS A O 1
ATOM 1256 N N . ALA A 1 155 ? -7.762 10.492 14.307 1.00 80.25 155 ALA A N 1
ATOM 1257 C CA . ALA A 1 155 ? -6.340 10.171 14.256 1.00 80.25 155 ALA A CA 1
ATOM 1258 C C . ALA A 1 155 ? -6.028 8.948 15.148 1.00 80.25 155 ALA A C 1
ATOM 1260 O O . ALA A 1 155 ? -6.708 8.763 16.157 1.00 80.25 155 ALA A O 1
ATOM 1261 N N . PRO A 1 156 ? -5.012 8.132 14.811 1.00 79.56 156 PRO A N 1
ATOM 1262 C CA . PRO A 1 156 ? -4.062 8.299 13.702 1.00 79.56 156 PRO A CA 1
ATOM 1263 C C . PRO A 1 156 ? -4.550 7.731 12.357 1.00 79.56 156 PRO A C 1
ATOM 1265 O O . PRO A 1 156 ? -3.965 8.034 11.319 1.00 79.56 156 PRO A O 1
ATOM 1268 N N . TYR A 1 157 ? -5.604 6.912 12.348 1.00 81.88 157 TYR A N 1
ATOM 1269 C CA . TYR A 1 157 ? -5.914 6.074 11.188 1.00 81.88 157 TYR A CA 1
ATOM 1270 C C . TYR A 1 157 ? -6.749 6.762 10.104 1.00 81.88 157 TYR A C 1
ATOM 1272 O O . TYR A 1 157 ? -6.487 6.502 8.926 1.00 81.88 157 TYR A O 1
ATOM 1280 N N . LYS A 1 158 ? -7.707 7.628 10.481 1.00 88.81 158 LYS A N 1
ATOM 1281 C CA . LYS A 1 158 ? -8.635 8.329 9.567 1.00 88.81 158 LYS A CA 1
ATOM 1282 C C . LYS A 1 158 ? -9.235 7.405 8.494 1.00 88.81 158 LYS A C 1
ATOM 1284 O O . LYS A 1 158 ? -9.144 7.670 7.293 1.00 88.81 158 LYS A O 1
ATOM 1289 N N . LEU A 1 159 ? -9.780 6.263 8.926 1.00 89.75 159 LEU A N 1
ATOM 1290 C CA . LEU A 1 159 ? -10.199 5.180 8.028 1.00 89.75 159 LEU A CA 1
ATOM 1291 C C . LEU A 1 159 ? -11.281 5.624 7.045 1.00 89.75 159 LEU A C 1
ATOM 1293 O O . LEU A 1 159 ? -11.217 5.265 5.871 1.00 89.75 159 LEU A O 1
ATOM 1297 N N . LYS A 1 160 ? -12.225 6.457 7.497 1.00 91.56 160 LYS A N 1
ATOM 1298 C CA . LYS A 1 160 ? -13.271 7.018 6.636 1.00 91.56 160 LYS A CA 1
ATOM 1299 C C . LYS A 1 160 ? -12.688 7.744 5.425 1.00 91.56 160 LYS A C 1
ATOM 1301 O O . LYS A 1 160 ? -13.030 7.413 4.292 1.00 91.56 160 LYS A O 1
ATOM 1306 N N . THR A 1 161 ? -11.786 8.696 5.665 1.00 91.75 161 THR A N 1
ATOM 1307 C CA . THR A 1 161 ? -11.149 9.475 4.596 1.00 91.75 161 THR A CA 1
ATOM 1308 C C . THR A 1 161 ? -10.362 8.572 3.649 1.00 91.75 161 THR A C 1
ATOM 1310 O O . THR A 1 161 ? -10.540 8.656 2.438 1.00 91.75 161 THR A O 1
ATOM 1313 N N . LYS A 1 162 ? -9.576 7.623 4.177 1.00 91.94 162 LYS A N 1
ATOM 1314 C CA . LYS A 1 162 ? -8.800 6.687 3.344 1.00 91.94 162 LYS A CA 1
ATOM 1315 C C . LYS A 1 162 ? -9.670 5.848 2.409 1.00 91.94 162 LYS A C 1
ATOM 1317 O O . LYS A 1 162 ? -9.301 5.643 1.255 1.00 91.94 162 LYS A O 1
ATOM 1322 N N . ILE A 1 163 ? -10.811 5.362 2.894 1.00 92.00 163 ILE A N 1
ATOM 1323 C CA . ILE A 1 163 ? -11.743 4.576 2.077 1.00 92.00 163 ILE A CA 1
ATOM 1324 C C . ILE A 1 163 ? -12.356 5.455 0.982 1.00 92.00 163 ILE A C 1
ATOM 1326 O O . ILE A 1 163 ? -12.360 5.063 -0.184 1.00 92.00 163 ILE A O 1
ATOM 1330 N N . MET A 1 164 ? -12.789 6.671 1.323 1.00 93.44 164 MET A N 1
ATOM 1331 C CA . MET A 1 164 ? -13.319 7.622 0.340 1.00 93.44 164 MET A CA 1
ATOM 1332 C C . MET A 1 164 ? -12.283 7.985 -0.736 1.00 93.44 164 MET A C 1
ATOM 1334 O O . MET A 1 164 ? -12.606 8.020 -1.928 1.00 93.44 164 MET A O 1
ATOM 1338 N N . ASP A 1 165 ? -11.029 8.203 -0.338 1.00 94.19 165 ASP A N 1
ATOM 1339 C CA . ASP A 1 165 ? -9.924 8.496 -1.251 1.00 94.19 165 ASP A CA 1
ATOM 1340 C C . ASP A 1 165 ? -9.636 7.312 -2.180 1.00 94.19 165 ASP A C 1
ATOM 1342 O O . ASP A 1 165 ? -9.479 7.500 -3.392 1.00 94.19 165 ASP A O 1
ATOM 1346 N N . ALA A 1 166 ? -9.639 6.086 -1.651 1.00 95.06 166 ALA A N 1
ATOM 1347 C CA . ALA A 1 166 ? -9.475 4.871 -2.441 1.00 95.06 166 ALA A CA 1
ATOM 1348 C C . ALA A 1 166 ? -10.601 4.717 -3.476 1.00 95.06 166 ALA A C 1
ATOM 1350 O O . ALA A 1 166 ? -10.336 4.506 -4.662 1.00 95.06 166 ALA A O 1
ATOM 1351 N N . GLU A 1 167 ? -11.858 4.915 -3.075 1.00 95.94 167 GLU A N 1
ATOM 1352 C CA . GLU A 1 167 ? -13.007 4.884 -3.987 1.00 95.94 167 GLU A CA 1
ATOM 1353 C C . GLU A 1 167 ? -12.932 5.974 -5.064 1.00 95.94 167 GLU A C 1
ATOM 1355 O O . GLU A 1 167 ? -13.284 5.749 -6.229 1.00 95.94 167 GLU A O 1
ATOM 1360 N N . SER A 1 168 ? -12.479 7.178 -4.702 1.00 96.44 168 SER A N 1
ATOM 1361 C CA . SER A 1 168 ? -12.264 8.267 -5.661 1.00 96.44 168 SER A CA 1
ATOM 1362 C C . SER A 1 168 ? -11.172 7.909 -6.679 1.00 96.44 168 SER A C 1
ATOM 1364 O O . SER A 1 168 ? -11.345 8.115 -7.883 1.00 96.44 168 SER A O 1
ATOM 1366 N N . THR A 1 169 ? -10.091 7.281 -6.216 1.00 97.06 169 THR A N 1
ATOM 1367 C CA . THR A 1 169 ? -8.956 6.857 -7.039 1.00 97.06 169 THR A CA 1
ATOM 1368 C C . THR A 1 169 ? -9.374 5.758 -8.008 1.00 97.06 169 THR A C 1
ATOM 1370 O O . THR A 1 169 ? -9.118 5.868 -9.205 1.00 97.06 169 THR A O 1
ATOM 1373 N N . ILE A 1 170 ? -10.121 4.754 -7.541 1.00 97.06 170 ILE A N 1
ATOM 1374 C CA . ILE A 1 170 ? -10.679 3.694 -8.392 1.00 97.06 170 ILE A CA 1
ATOM 1375 C C . ILE A 1 170 ? -11.581 4.286 -9.482 1.00 97.06 170 ILE A C 1
ATOM 1377 O O . ILE A 1 170 ? -11.503 3.876 -10.642 1.00 97.06 170 ILE A O 1
ATOM 1381 N N . ARG A 1 171 ? -12.423 5.274 -9.147 1.00 96.88 171 ARG A N 1
ATOM 1382 C CA . ARG A 1 171 ? -13.260 5.968 -10.141 1.00 96.88 171 ARG A CA 1
ATOM 1383 C C . ARG A 1 171 ? -12.420 6.684 -11.198 1.00 96.88 171 ARG A C 1
ATOM 1385 O O . ARG A 1 171 ? -12.731 6.574 -12.384 1.00 96.88 171 ARG A O 1
ATOM 1392 N N . ARG A 1 172 ? -11.347 7.370 -10.794 1.00 97.44 172 ARG A N 1
ATOM 1393 C CA . ARG A 1 172 ? -10.415 8.039 -11.717 1.00 97.44 172 ARG A CA 1
ATOM 1394 C C . ARG A 1 172 ? -9.696 7.045 -12.624 1.00 97.44 172 ARG A C 1
ATOM 1396 O O . ARG A 1 172 ? -9.679 7.263 -13.829 1.00 97.44 172 ARG A O 1
ATOM 1403 N N . ILE A 1 173 ? -9.186 5.941 -12.075 1.00 96.19 173 ILE A N 1
ATOM 1404 C CA . ILE A 1 173 ? -8.537 4.869 -12.846 1.00 96.19 173 ILE A CA 1
ATOM 1405 C C . ILE A 1 173 ? -9.506 4.311 -13.891 1.00 96.19 173 ILE A C 1
ATOM 1407 O O . ILE A 1 173 ? -9.175 4.248 -15.070 1.00 96.19 173 ILE A O 1
ATOM 1411 N N . LYS A 1 174 ? -10.740 3.979 -13.493 1.00 96.94 174 LYS A N 1
ATOM 1412 C CA . LYS A 1 174 ? -11.765 3.479 -14.424 1.00 96.94 174 LYS A CA 1
ATOM 1413 C C . LYS A 1 174 ? -12.087 4.480 -15.535 1.00 96.94 174 LYS A C 1
ATOM 1415 O O . LYS A 1 174 ? -12.316 4.067 -16.669 1.00 96.94 174 LYS A O 1
ATOM 1420 N N . LYS A 1 175 ? -12.123 5.780 -15.225 1.00 97.00 175 LYS A N 1
ATOM 1421 C CA . LYS A 1 175 ? -12.321 6.835 -16.228 1.00 97.00 175 LYS A CA 1
ATOM 1422 C C . LYS A 1 175 ? -11.138 6.905 -17.197 1.00 97.00 175 LYS A C 1
ATOM 1424 O O . LYS A 1 175 ? -11.365 6.884 -18.401 1.00 97.00 175 LYS A O 1
ATOM 1429 N N . LEU A 1 176 ? -9.911 6.910 -16.675 1.00 95.50 176 LEU A N 1
ATOM 1430 C CA . LEU A 1 176 ? -8.687 6.961 -17.472 1.00 95.50 176 LEU A CA 1
ATOM 1431 C C . LEU A 1 176 ? -8.588 5.765 -18.423 1.00 95.50 176 LEU A C 1
ATOM 1433 O O . LEU A 1 176 ? -8.368 5.958 -19.607 1.00 95.50 176 LEU A O 1
ATOM 1437 N N . ILE A 1 177 ? -8.838 4.546 -17.938 1.00 94.38 177 ILE A N 1
ATOM 1438 C CA . ILE A 1 177 ? -8.835 3.334 -18.771 1.00 94.38 177 ILE A CA 1
ATOM 1439 C C . ILE A 1 177 ? -9.794 3.482 -19.963 1.00 94.38 177 ILE A C 1
ATOM 1441 O O . ILE A 1 177 ? -9.431 3.177 -21.094 1.00 94.38 177 ILE A O 1
ATOM 1445 N N . ARG A 1 178 ? -11.010 4.005 -19.745 1.00 95.00 178 ARG A N 1
ATOM 1446 C CA . ARG A 1 178 ? -11.972 4.242 -20.837 1.00 95.00 178 ARG A CA 1
ATOM 1447 C C . ARG A 1 178 ? -11.478 5.288 -21.836 1.00 95.00 178 ARG A C 1
ATOM 1449 O O . ARG A 1 178 ? -11.714 5.137 -23.031 1.00 95.00 178 ARG A O 1
ATOM 1456 N N . GLU A 1 179 ? -10.831 6.348 -21.359 1.00 94.62 179 GLU A N 1
ATOM 1457 C CA . GLU A 1 179 ? -10.247 7.384 -22.218 1.00 94.62 179 GLU A CA 1
ATOM 1458 C C . GLU A 1 179 ? -9.072 6.839 -23.038 1.00 94.62 179 GLU A C 1
ATOM 1460 O O . GLU A 1 179 ? -9.024 7.089 -24.241 1.00 94.62 179 GLU A O 1
ATOM 1465 N N . LEU A 1 180 ? -8.196 6.033 -22.427 1.00 93.06 180 LEU A N 1
ATOM 1466 C CA . LEU A 1 180 ? -7.075 5.368 -23.097 1.00 93.06 180 LEU A CA 1
ATOM 1467 C C . LEU A 1 180 ? -7.560 4.428 -24.207 1.00 93.06 180 LEU A C 1
ATOM 1469 O O . LEU A 1 180 ? -7.072 4.522 -25.333 1.00 93.06 180 LEU A O 1
ATOM 1473 N N . TYR A 1 181 ? -8.580 3.605 -23.926 1.00 91.69 181 TYR A N 1
ATOM 1474 C CA . TYR A 1 181 ? -9.205 2.750 -24.940 1.00 91.69 181 TYR A CA 1
ATOM 1475 C C . TYR A 1 181 ? -9.844 3.563 -26.067 1.00 91.69 181 TYR A C 1
ATOM 1477 O O . TYR A 1 181 ? -9.650 3.246 -27.235 1.00 91.69 181 TYR A O 1
ATOM 1485 N N . LYS A 1 182 ? -10.573 4.644 -25.752 1.00 93.56 182 LYS A N 1
ATOM 1486 C CA . LYS A 1 182 ? -11.192 5.506 -26.776 1.00 93.56 182 LYS A CA 1
ATOM 1487 C C . LYS A 1 182 ? -10.151 6.160 -27.690 1.00 93.56 182 LYS A C 1
ATOM 1489 O O . LYS A 1 182 ? -10.433 6.395 -28.861 1.00 93.56 182 LYS A O 1
ATOM 1494 N N . GLN A 1 183 ? -8.982 6.485 -27.149 1.00 92.88 183 GLN A N 1
ATOM 1495 C CA . GLN A 1 183 ? -7.884 7.106 -27.887 1.00 92.88 183 GLN A CA 1
ATOM 1496 C C . GLN A 1 183 ? -6.922 6.080 -28.513 1.00 92.88 183 GLN A C 1
ATOM 1498 O O . GLN A 1 183 ? -5.948 6.485 -29.138 1.00 92.88 183 GLN A O 1
ATOM 1503 N N . ASN A 1 184 ? -7.202 4.773 -28.398 1.00 91.19 184 ASN A N 1
ATOM 1504 C CA . ASN A 1 184 ? -6.376 3.684 -28.931 1.00 91.19 184 ASN A CA 1
ATOM 1505 C C . ASN A 1 184 ? -4.892 3.774 -28.515 1.00 91.19 184 ASN A C 1
ATOM 1507 O O . ASN A 1 184 ? -4.005 3.483 -29.320 1.00 91.19 184 ASN A O 1
ATOM 1511 N N . TYR A 1 185 ? -4.615 4.162 -27.263 1.00 90.94 185 TYR A N 1
ATOM 1512 C CA . TYR A 1 185 ? -3.239 4.290 -26.756 1.00 90.94 185 TYR A CA 1
ATOM 1513 C C . TYR A 1 185 ? -2.425 3.003 -26.906 1.00 90.94 185 TYR A C 1
ATOM 1515 O O . TYR A 1 185 ? -1.257 3.080 -27.273 1.00 90.94 185 TYR A O 1
ATOM 1523 N N . ASP A 1 186 ? -3.052 1.839 -26.724 1.00 90.00 186 ASP A N 1
ATOM 1524 C CA . ASP A 1 186 ? -2.405 0.531 -26.885 1.00 90.00 186 ASP A CA 1
ATOM 1525 C C . ASP A 1 186 ? -1.778 0.367 -28.283 1.00 90.00 186 ASP A C 1
ATOM 1527 O O . ASP A 1 186 ? -0.686 -0.180 -28.442 1.00 90.00 186 ASP A O 1
ATOM 1531 N N . MET A 1 187 ? -2.452 0.880 -29.320 1.00 91.81 187 MET A N 1
ATOM 1532 C CA . MET A 1 187 ? -1.950 0.819 -30.693 1.00 91.81 187 MET A CA 1
ATOM 1533 C C . MET A 1 187 ? -0.778 1.780 -30.900 1.00 91.81 187 MET A C 1
ATOM 1535 O O . MET A 1 187 ? 0.188 1.436 -31.579 1.00 91.81 187 MET A O 1
ATOM 1539 N N . ILE A 1 188 ? -0.846 2.967 -30.295 1.00 92.81 188 ILE A N 1
ATOM 1540 C CA . ILE A 1 188 ? 0.230 3.963 -30.353 1.00 92.81 188 ILE A CA 1
ATOM 1541 C C . ILE A 1 188 ? 1.479 3.426 -29.643 1.00 92.81 188 ILE A C 1
ATOM 1543 O O . ILE A 1 188 ? 2.578 3.516 -30.183 1.00 92.81 188 ILE A O 1
ATOM 1547 N N . GLU A 1 189 ? 1.327 2.820 -28.466 1.00 92.56 189 GLU A N 1
ATOM 1548 C CA . GLU A 1 189 ? 2.434 2.231 -27.705 1.00 92.56 189 GLU A CA 1
ATOM 1549 C C . GLU A 1 189 ? 3.110 1.087 -28.475 1.00 92.56 189 GLU A C 1
ATOM 1551 O O . GLU A 1 189 ? 4.342 1.021 -28.560 1.00 92.56 189 GLU A O 1
ATOM 1556 N N . LYS A 1 190 ? 2.309 0.240 -29.133 1.00 94.75 190 LYS A N 1
ATOM 1557 C CA . LYS A 1 190 ? 2.820 -0.783 -30.049 1.00 94.75 190 LYS A CA 1
ATOM 1558 C C . LYS A 1 190 ? 3.625 -0.168 -31.199 1.00 94.75 190 LYS A C 1
ATOM 1560 O O . LYS A 1 190 ? 4.749 -0.602 -31.443 1.00 94.75 190 LYS A O 1
ATOM 1565 N N . GLN A 1 191 ? 3.094 0.860 -31.862 1.00 95.31 191 GLN A N 1
ATOM 1566 C CA . GLN A 1 191 ? 3.788 1.546 -32.959 1.00 95.31 191 GLN A CA 1
ATOM 1567 C C . GLN A 1 191 ? 5.107 2.185 -32.506 1.00 95.31 191 GLN A C 1
ATOM 1569 O O . GLN A 1 191 ? 6.111 2.074 -33.206 1.00 95.31 191 GLN A O 1
ATOM 1574 N N . ILE A 1 192 ? 5.135 2.813 -31.326 1.00 96.12 192 ILE A N 1
ATOM 1575 C CA . ILE A 1 192 ? 6.361 3.379 -30.745 1.00 96.12 192 ILE A CA 1
ATOM 1576 C C . ILE A 1 192 ? 7.405 2.277 -30.541 1.00 96.12 192 ILE A C 1
ATOM 1578 O O . ILE A 1 192 ? 8.560 2.442 -30.930 1.00 96.12 192 ILE A O 1
ATOM 1582 N N . THR A 1 193 ? 6.995 1.142 -29.975 1.00 95.94 193 THR A N 1
ATOM 1583 C CA . THR A 1 193 ? 7.891 0.006 -29.715 1.00 95.94 193 THR A CA 1
ATOM 1584 C C . THR A 1 193 ? 8.470 -0.560 -31.013 1.00 95.94 193 THR A C 1
ATOM 1586 O O . THR A 1 193 ? 9.674 -0.802 -31.106 1.00 95.94 193 THR A O 1
ATOM 1589 N N . GLU A 1 194 ? 7.637 -0.710 -32.046 1.00 96.69 194 GLU A N 1
ATOM 1590 C CA . GLU A 1 194 ? 8.069 -1.141 -33.379 1.00 96.69 194 GLU A CA 1
ATOM 1591 C C . GLU A 1 194 ? 9.060 -0.146 -34.000 1.00 96.69 194 GLU A C 1
ATOM 1593 O O . GLU A 1 194 ? 10.099 -0.555 -34.518 1.00 96.69 194 GLU A O 1
ATOM 1598 N N . MET A 1 195 ? 8.793 1.160 -33.903 1.00 96.31 195 MET A N 1
ATOM 1599 C CA . MET A 1 195 ? 9.691 2.193 -34.430 1.00 96.31 195 MET A CA 1
ATOM 1600 C C . MET A 1 195 ? 11.041 2.232 -33.712 1.00 96.31 195 MET A C 1
ATOM 1602 O O . MET A 1 195 ? 12.067 2.379 -34.376 1.00 96.31 195 MET A O 1
ATOM 1606 N N . ILE A 1 196 ? 11.066 2.068 -32.386 1.00 96.81 196 ILE A N 1
ATOM 1607 C CA . ILE A 1 196 ? 12.316 1.979 -31.614 1.00 96.81 196 ILE A CA 1
ATOM 1608 C C . ILE A 1 196 ? 13.139 0.779 -32.090 1.00 96.81 196 ILE A C 1
ATOM 1610 O O . ILE A 1 196 ? 14.331 0.915 -32.361 1.00 96.81 196 ILE A O 1
ATOM 1614 N N . HIS A 1 197 ? 12.497 -0.376 -32.276 1.00 96.19 197 HIS A N 1
ATOM 1615 C CA . HIS A 1 197 ? 13.181 -1.566 -32.771 1.00 96.19 197 HIS A CA 1
ATOM 1616 C C . HIS A 1 197 ? 13.783 -1.352 -34.169 1.00 96.19 197 HIS A C 1
ATOM 1618 O O . HIS A 1 197 ? 14.950 -1.673 -34.396 1.00 96.19 197 HIS A O 1
ATOM 1624 N N . GLN A 1 198 ? 13.026 -0.749 -35.093 1.00 96.88 198 GLN A N 1
ATOM 1625 C CA . GLN A 1 198 ? 13.529 -0.402 -36.428 1.00 96.88 198 GLN A CA 1
ATOM 1626 C C . GLN A 1 198 ? 14.699 0.584 -36.365 1.00 96.88 198 GLN A C 1
ATOM 1628 O O . GLN A 1 198 ? 15.686 0.432 -37.084 1.00 96.88 198 GLN A O 1
ATOM 1633 N N . GLN A 1 199 ? 14.624 1.577 -35.478 1.00 97.38 199 GLN A N 1
ATOM 1634 C CA . GLN A 1 199 ? 15.705 2.535 -35.285 1.00 97.38 199 GLN A CA 1
ATOM 1635 C C . GLN A 1 199 ? 17.003 1.841 -34.854 1.00 97.38 199 GLN A C 1
ATOM 1637 O O . GLN A 1 199 ? 18.081 2.192 -35.338 1.00 97.38 199 GLN A O 1
ATOM 1642 N N . ASP A 1 200 ? 16.915 0.858 -33.963 1.00 96.75 200 ASP A N 1
ATOM 1643 C CA . ASP A 1 200 ? 18.086 0.133 -33.478 1.00 96.75 200 ASP A CA 1
ATOM 1644 C C . ASP A 1 200 ? 18.676 -0.812 -34.533 1.00 96.75 200 ASP A C 1
ATOM 1646 O O . ASP A 1 200 ? 19.903 -0.892 -34.652 1.00 96.75 200 ASP A O 1
ATOM 1650 N N . LEU A 1 201 ? 17.841 -1.436 -35.373 1.00 97.69 201 LEU A N 1
ATOM 1651 C CA . LEU A 1 201 ? 18.307 -2.188 -36.545 1.00 97.69 201 LEU A CA 1
ATOM 1652 C C . LEU A 1 201 ? 19.103 -1.291 -37.500 1.00 97.69 201 LEU A C 1
ATOM 1654 O O . LEU A 1 201 ? 20.245 -1.605 -37.834 1.00 97.69 201 LEU A O 1
ATOM 1658 N N . VAL A 1 202 ? 18.552 -0.131 -37.863 1.00 97.44 202 VAL A N 1
ATOM 1659 C CA . VAL A 1 202 ? 19.224 0.825 -38.756 1.00 97.44 202 VAL A CA 1
ATOM 1660 C C . VAL A 1 202 ? 20.534 1.335 -38.146 1.00 97.44 202 VAL A C 1
ATOM 1662 O O . VAL A 1 202 ? 21.542 1.438 -38.845 1.00 97.44 202 VAL A O 1
ATOM 1665 N N . LYS A 1 203 ? 20.579 1.618 -36.837 1.00 97.50 203 LYS A N 1
ATOM 1666 C CA . LYS A 1 203 ? 21.836 1.982 -36.153 1.00 97.50 203 LYS A CA 1
ATOM 1667 C C . LYS A 1 203 ? 22.881 0.869 -36.251 1.00 97.50 203 LYS A C 1
ATOM 1669 O O . LYS A 1 203 ? 24.052 1.155 -36.502 1.00 97.50 203 LYS A O 1
ATOM 1674 N N . SER A 1 204 ? 22.473 -0.385 -36.059 1.00 96.44 204 SER A N 1
ATOM 1675 C CA . SER A 1 204 ? 23.358 -1.544 -36.206 1.00 96.44 204 SER A CA 1
ATOM 1676 C C . SER A 1 204 ? 23.901 -1.658 -37.633 1.00 96.44 204 SER A C 1
ATOM 1678 O O . SER A 1 204 ? 25.101 -1.861 -37.827 1.00 96.44 204 SER A O 1
ATOM 1680 N N . GLU A 1 205 ? 23.052 -1.453 -38.642 1.00 97.69 205 GLU A N 1
ATOM 1681 C CA . GLU A 1 205 ? 23.475 -1.435 -40.044 1.00 97.69 205 GLU A CA 1
ATOM 1682 C C . GLU A 1 205 ? 24.474 -0.309 -40.321 1.00 97.69 205 GLU A C 1
ATOM 1684 O O . GLU A 1 205 ? 25.534 -0.565 -40.894 1.00 97.69 205 GLU A O 1
ATOM 1689 N N . ILE A 1 206 ? 24.205 0.917 -39.859 1.00 97.31 206 ILE A N 1
ATOM 1690 C CA . ILE A 1 206 ? 25.136 2.049 -39.987 1.00 97.31 206 ILE A CA 1
ATOM 1691 C C . ILE A 1 206 ? 26.491 1.695 -39.371 1.00 97.31 206 ILE A C 1
ATOM 1693 O O . ILE A 1 206 ? 27.526 1.906 -40.008 1.00 97.31 206 ILE A O 1
ATOM 1697 N N . ASN A 1 207 ? 26.503 1.100 -38.176 1.00 97.19 207 ASN A N 1
ATOM 1698 C CA . ASN A 1 207 ? 27.737 0.642 -37.545 1.00 97.19 207 ASN A CA 1
ATOM 1699 C C . ASN A 1 207 ? 28.468 -0.378 -38.430 1.00 97.19 207 ASN A C 1
ATOM 1701 O O . ASN A 1 207 ? 29.657 -0.204 -38.695 1.00 97.19 207 ASN A O 1
ATOM 1705 N N . SER A 1 208 ? 27.768 -1.369 -38.988 1.00 96.81 208 SER A N 1
ATOM 1706 C CA . SER A 1 208 ? 28.383 -2.343 -39.900 1.00 96.81 208 SER A CA 1
ATOM 1707 C C . SER A 1 208 ? 29.000 -1.691 -41.149 1.00 96.81 208 SER A C 1
ATOM 1709 O O . SER A 1 208 ? 30.138 -2.001 -41.510 1.00 96.81 208 SER A O 1
ATOM 1711 N N . TYR A 1 209 ? 28.318 -0.716 -41.762 1.00 96.44 209 TYR A N 1
ATOM 1712 C CA . TYR A 1 209 ? 28.827 0.012 -42.927 1.00 96.44 209 TYR A CA 1
ATOM 1713 C C . TYR A 1 209 ? 30.021 0.898 -42.580 1.00 96.44 209 TYR A C 1
ATOM 1715 O O . TYR A 1 209 ? 30.965 1.006 -43.366 1.00 96.44 209 TYR A O 1
ATOM 1723 N N . THR A 1 210 ? 30.009 1.534 -41.408 1.00 95.62 210 THR A N 1
ATOM 1724 C CA . THR A 1 210 ? 31.150 2.336 -40.952 1.00 95.62 210 THR A CA 1
ATOM 1725 C C . THR A 1 210 ? 32.387 1.480 -40.709 1.00 95.62 210 THR A C 1
ATOM 1727 O O . THR A 1 210 ? 33.470 1.867 -41.147 1.00 95.62 210 THR A O 1
ATOM 1730 N N . GLU A 1 211 ? 32.242 0.300 -40.106 1.00 96.75 211 GLU A N 1
ATOM 1731 C CA . GLU A 1 211 ? 33.346 -0.650 -39.942 1.00 96.75 211 GLU A CA 1
ATOM 1732 C C . GLU A 1 211 ? 33.844 -1.182 -41.293 1.00 96.75 211 GLU A C 1
ATOM 1734 O O . GLU A 1 211 ? 35.049 -1.181 -41.552 1.00 96.75 211 GLU A O 1
ATOM 1739 N N . ALA A 1 212 ? 32.939 -1.529 -42.214 1.00 96.25 212 ALA A N 1
ATOM 1740 C CA . ALA A 1 212 ? 33.306 -1.934 -43.571 1.00 96.25 212 ALA A CA 1
ATOM 1741 C C . ALA A 1 212 ? 34.081 -0.830 -44.318 1.00 96.25 212 ALA A C 1
ATOM 1743 O O . ALA A 1 212 ? 35.087 -1.102 -44.976 1.00 96.25 212 ALA A O 1
ATOM 1744 N N . LYS A 1 213 ? 33.666 0.435 -44.170 1.00 95.94 213 LYS A N 1
ATOM 1745 C CA . LYS A 1 213 ? 34.362 1.591 -44.749 1.00 95.94 213 LYS A CA 1
ATOM 1746 C C . LYS A 1 213 ? 35.751 1.788 -44.142 1.00 95.94 213 LYS A C 1
ATOM 1748 O O . LYS A 1 213 ? 36.696 2.030 -44.891 1.00 95.94 213 LYS A O 1
ATOM 1753 N N . LYS A 1 214 ? 35.891 1.686 -42.814 1.00 96.06 214 LYS A N 1
ATOM 1754 C CA . LYS A 1 214 ? 37.197 1.764 -42.132 1.00 96.06 214 LYS A CA 1
ATOM 1755 C C . LYS A 1 214 ? 38.139 0.674 -42.633 1.00 96.06 214 LYS A C 1
ATOM 1757 O O . LYS A 1 214 ? 39.291 0.966 -42.940 1.00 96.06 214 LYS A O 1
ATOM 1762 N N . ARG A 1 215 ? 37.634 -0.556 -42.763 1.00 95.75 215 ARG A N 1
ATOM 1763 C CA . ARG A 1 215 ? 38.397 -1.688 -43.291 1.00 95.75 215 ARG A CA 1
ATOM 1764 C C . ARG A 1 215 ? 38.871 -1.437 -44.719 1.00 95.75 215 ARG A C 1
ATOM 1766 O O . ARG A 1 215 ? 40.062 -1.559 -44.974 1.00 95.75 215 ARG A O 1
ATOM 1773 N N . LYS A 1 216 ? 37.972 -1.026 -45.616 1.00 95.94 216 LYS A N 1
ATOM 1774 C CA . LYS A 1 216 ? 38.336 -0.713 -47.003 1.00 95.94 216 LYS A CA 1
ATOM 1775 C C . LYS A 1 216 ? 39.403 0.382 -47.076 1.00 95.94 216 LYS A C 1
ATOM 1777 O O . LYS A 1 216 ? 40.393 0.228 -47.776 1.00 95.94 216 LYS A O 1
ATOM 1782 N N . LEU A 1 217 ? 39.242 1.459 -46.303 1.00 96.25 217 LEU A N 1
ATOM 1783 C CA . LEU A 1 217 ? 40.226 2.542 -46.256 1.00 96.25 217 LEU A CA 1
ATOM 1784 C C . LEU A 1 217 ? 41.601 2.052 -45.783 1.00 96.25 217 LEU A C 1
ATOM 1786 O O . LEU A 1 217 ? 42.623 2.492 -46.309 1.00 96.25 217 LEU A O 1
ATOM 1790 N N . TYR A 1 218 ? 41.631 1.165 -44.787 1.00 96.19 218 TYR A N 1
ATOM 1791 C CA . TYR A 1 218 ? 42.863 0.542 -44.318 1.00 96.19 218 TYR A CA 1
ATOM 1792 C C . TYR A 1 218 ? 43.509 -0.299 -45.424 1.00 96.19 218 TYR A C 1
ATOM 1794 O O . TYR A 1 218 ? 44.685 -0.099 -45.711 1.00 96.19 218 TYR A O 1
ATOM 1802 N N . GLU A 1 219 ? 42.741 -1.171 -46.083 1.00 95.31 219 GLU A N 1
ATOM 1803 C CA . GLU A 1 219 ? 43.209 -2.012 -47.192 1.00 95.31 219 GLU A CA 1
ATOM 1804 C C . GLU A 1 219 ? 43.793 -1.151 -48.332 1.00 95.31 219 GLU A C 1
ATOM 1806 O O . GLU A 1 219 ? 44.978 -1.294 -48.645 1.00 95.31 219 GLU A O 1
ATOM 1811 N N . ASP A 1 220 ? 43.043 -0.161 -48.830 1.00 94.81 220 ASP A N 1
ATOM 1812 C CA . ASP A 1 220 ? 43.479 0.766 -49.888 1.00 94.81 220 ASP A CA 1
ATOM 1813 C C . ASP A 1 220 ? 44.762 1.532 -49.485 1.00 94.81 220 ASP A C 1
ATOM 1815 O O . ASP A 1 220 ? 45.704 1.695 -50.272 1.00 94.81 220 ASP A O 1
ATOM 1819 N N . SER A 1 221 ? 44.838 1.986 -48.227 1.00 93.56 221 SER A N 1
ATOM 1820 C CA . SER A 1 221 ? 46.007 2.706 -47.700 1.00 93.56 221 SER A CA 1
ATOM 1821 C C . SER A 1 221 ? 47.231 1.798 -47.581 1.00 93.56 221 SER A C 1
ATOM 1823 O O . SER A 1 221 ? 48.346 2.225 -47.885 1.00 93.56 221 SER A O 1
ATOM 1825 N N . THR A 1 222 ? 47.047 0.546 -47.149 1.00 96.00 222 THR A N 1
ATOM 1826 C CA . THR A 1 222 ? 48.140 -0.432 -47.051 1.00 96.00 222 THR A CA 1
ATOM 1827 C C . THR A 1 222 ? 48.672 -0.823 -48.422 1.00 96.00 222 THR A C 1
ATOM 1829 O O . THR A 1 222 ? 49.891 -0.903 -48.593 1.00 96.00 222 THR A O 1
ATOM 1832 N N . GLU A 1 223 ? 47.793 -0.988 -49.411 1.00 94.31 223 GLU A N 1
ATOM 1833 C CA . GLU A 1 223 ? 48.179 -1.246 -50.794 1.00 94.31 223 GLU A CA 1
ATOM 1834 C C . GLU A 1 223 ? 48.992 -0.073 -51.349 1.00 94.31 223 GLU A C 1
ATOM 1836 O O . GLU A 1 223 ? 50.150 -0.264 -51.733 1.00 94.31 223 GLU A O 1
ATOM 1841 N N . THR A 1 224 ? 48.456 1.148 -51.252 1.00 93.69 224 THR A N 1
ATOM 1842 C CA . THR A 1 224 ? 49.130 2.381 -51.694 1.00 93.69 224 THR A CA 1
ATOM 1843 C C . THR A 1 224 ? 50.492 2.559 -51.013 1.00 93.69 224 THR A C 1
ATOM 1845 O O . THR A 1 224 ? 51.491 2.898 -51.652 1.00 93.69 224 THR A O 1
ATOM 1848 N N . TYR A 1 225 ? 50.578 2.290 -49.707 1.00 93.25 225 TYR A N 1
ATOM 1849 C CA . TYR A 1 225 ? 51.835 2.355 -48.962 1.00 93.25 225 TYR A CA 1
ATOM 1850 C C . TYR A 1 225 ? 52.841 1.292 -49.422 1.00 93.25 225 TYR A C 1
ATOM 1852 O O . TYR A 1 225 ? 54.044 1.564 -49.517 1.00 93.25 225 TYR A O 1
ATOM 1860 N N . SER A 1 226 ? 52.367 0.084 -49.738 1.00 93.12 226 SER A N 1
ATOM 1861 C CA . SER A 1 226 ? 53.208 -0.990 -50.266 1.00 93.12 226 SER A CA 1
ATOM 1862 C C . SER A 1 226 ? 53.778 -0.629 -51.642 1.00 93.12 226 SER A C 1
ATOM 1864 O O . SER A 1 226 ? 54.972 -0.832 -51.887 1.00 93.12 226 SER A O 1
ATOM 1866 N N . GLU A 1 227 ? 52.967 -0.023 -52.513 1.00 91.62 227 GLU A N 1
ATOM 1867 C CA . GLU A 1 227 ? 53.389 0.480 -53.818 1.00 91.62 227 GLU A CA 1
ATOM 1868 C C . GLU A 1 227 ? 54.390 1.619 -53.678 1.00 91.62 227 GLU A C 1
ATOM 1870 O O . GLU A 1 227 ? 55.450 1.589 -54.304 1.00 91.62 227 GLU A O 1
ATOM 1875 N N . PHE A 1 228 ? 54.120 2.580 -52.793 1.00 91.81 228 PHE A N 1
ATOM 1876 C CA . PHE A 1 228 ? 55.059 3.650 -52.475 1.00 91.81 228 PHE A CA 1
ATOM 1877 C C . PHE A 1 228 ? 56.412 3.090 -52.016 1.00 91.81 228 PHE A C 1
ATOM 1879 O O . PHE A 1 228 ? 57.460 3.511 -52.507 1.00 91.81 228 PHE A O 1
ATOM 1886 N N . CYS A 1 229 ? 56.413 2.093 -51.127 1.00 90.75 229 CYS A N 1
ATOM 1887 C CA . CYS A 1 229 ? 57.631 1.423 -50.678 1.00 90.75 229 CYS A CA 1
ATOM 1888 C C . CYS A 1 229 ? 58.378 0.720 -51.827 1.00 90.75 229 CYS A C 1
ATOM 1890 O O . CYS A 1 229 ? 59.608 0.817 -51.905 1.00 90.75 229 CYS A O 1
ATOM 1892 N N . LYS A 1 230 ? 57.663 0.032 -52.730 1.00 89.62 230 LYS A N 1
ATOM 1893 C CA . LYS A 1 230 ? 58.246 -0.591 -53.935 1.00 89.62 230 LYS A CA 1
ATOM 1894 C C . LYS A 1 230 ? 58.865 0.466 -54.853 1.00 89.62 230 LYS A C 1
ATOM 1896 O O . LYS A 1 230 ? 60.037 0.348 -55.212 1.00 89.62 230 LYS A O 1
ATOM 1901 N N . ASN A 1 231 ? 58.128 1.531 -55.155 1.00 87.50 231 ASN A N 1
ATOM 1902 C CA . ASN A 1 231 ? 58.575 2.629 -56.010 1.00 87.50 231 ASN A CA 1
ATOM 1903 C C . ASN A 1 231 ? 59.778 3.361 -55.408 1.00 87.50 231 ASN A C 1
ATOM 1905 O O . ASN A 1 231 ? 60.754 3.611 -56.109 1.00 87.50 231 ASN A O 1
ATOM 1909 N N . LYS A 1 232 ? 59.790 3.603 -54.092 1.00 86.88 232 LYS A N 1
ATOM 1910 C CA . LYS A 1 232 ? 60.945 4.170 -53.383 1.00 86.88 232 LYS A CA 1
ATOM 1911 C C . LYS A 1 232 ? 62.198 3.304 -53.548 1.00 86.88 232 LYS A C 1
ATOM 1913 O O . LYS A 1 232 ? 63.272 3.847 -53.806 1.00 86.88 232 LYS A O 1
ATOM 1918 N N . LYS A 1 233 ? 62.073 1.971 -53.450 1.00 84.69 233 LYS A N 1
ATOM 1919 C CA . LYS A 1 233 ? 63.186 1.034 -53.702 1.00 84.69 233 LYS A CA 1
ATOM 1920 C C . LYS A 1 233 ? 63.673 1.111 -55.154 1.00 84.69 233 LYS A C 1
ATOM 1922 O O . LYS A 1 233 ? 64.881 1.159 -55.378 1.00 84.69 233 LYS A O 1
ATOM 1927 N N . ILE A 1 234 ? 62.767 1.172 -56.130 1.00 81.62 234 ILE A N 1
ATOM 1928 C CA . ILE A 1 234 ? 63.117 1.324 -57.554 1.00 81.62 234 ILE A CA 1
ATOM 1929 C C . ILE A 1 234 ? 63.845 2.654 -57.795 1.00 81.62 234 ILE A C 1
ATOM 1931 O O . ILE A 1 234 ? 64.933 2.661 -58.366 1.00 81.62 234 ILE A O 1
ATOM 1935 N N . CYS A 1 235 ? 63.318 3.770 -57.287 1.00 73.88 235 CYS A N 1
ATOM 1936 C CA . CYS A 1 235 ? 63.967 5.077 -57.383 1.00 73.88 235 CYS A CA 1
ATOM 1937 C C . CYS A 1 235 ? 65.354 5.081 -56.729 1.00 73.88 235 CYS A C 1
ATOM 1939 O O . CYS A 1 235 ? 66.273 5.677 -57.279 1.00 73.88 235 CYS A O 1
ATOM 1941 N N . SER A 1 236 ? 65.539 4.398 -55.591 1.00 70.88 236 SER A N 1
ATOM 1942 C CA . SER A 1 236 ? 66.867 4.279 -54.975 1.00 70.88 236 SER A CA 1
ATOM 1943 C C . SER A 1 236 ? 67.864 3.474 -55.813 1.00 70.88 236 SER A C 1
ATOM 1945 O O . SER A 1 236 ? 69.041 3.809 -55.784 1.00 70.88 236 SER A O 1
ATOM 1947 N N . LYS A 1 237 ? 67.408 2.479 -56.590 1.00 69.38 237 LYS A N 1
ATOM 1948 C CA . LYS A 1 237 ? 68.252 1.726 -57.537 1.00 69.38 237 LYS A CA 1
ATOM 1949 C C . LYS A 1 237 ? 68.598 2.530 -58.795 1.00 69.38 237 LYS A C 1
ATOM 1951 O O . LYS A 1 237 ? 69.654 2.329 -59.368 1.00 69.38 237 LYS A O 1
ATOM 1956 N N . ASN A 1 238 ? 67.731 3.456 -59.204 1.00 64.31 238 ASN A N 1
ATOM 1957 C CA . ASN A 1 238 ? 67.925 4.293 -60.393 1.00 64.31 238 ASN A CA 1
ATOM 1958 C C . ASN A 1 238 ? 68.641 5.628 -60.103 1.00 64.31 238 ASN A C 1
ATOM 1960 O O . ASN A 1 238 ? 68.651 6.511 -60.960 1.00 64.31 238 ASN A O 1
ATOM 1964 N N . LYS A 1 239 ? 69.243 5.803 -58.917 1.00 57.81 239 LYS A N 1
ATOM 1965 C CA . LYS A 1 239 ? 70.026 7.007 -58.578 1.00 57.81 239 LYS A CA 1
ATOM 1966 C C . LYS A 1 239 ? 71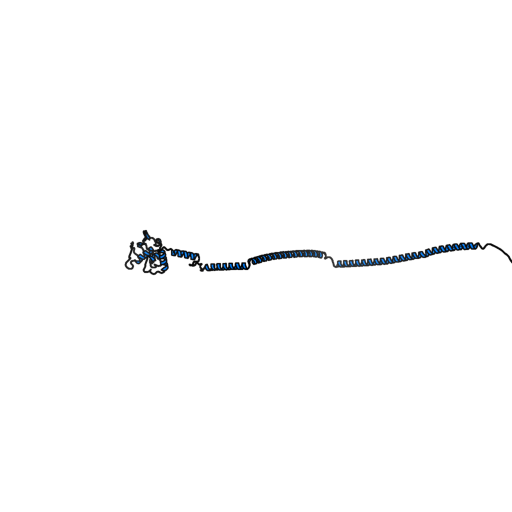.324 7.152 -59.388 1.00 57.81 239 LYS A C 1
ATOM 1968 O O . LYS A 1 239 ? 71.884 8.245 -59.392 1.00 57.81 239 LYS A O 1
ATOM 1973 N N . ASP A 1 240 ? 71.756 6.105 -60.092 1.00 56.34 240 ASP A N 1
ATOM 1974 C CA . ASP A 1 240 ? 73.047 6.072 -60.790 1.00 56.34 240 ASP A CA 1
ATOM 1975 C C . ASP A 1 240 ? 73.022 6.643 -62.220 1.00 56.34 240 ASP A C 1
ATOM 1977 O O . ASP A 1 240 ? 74.085 6.860 -62.794 1.00 56.34 240 ASP A O 1
ATOM 1981 N N . PHE A 1 241 ? 71.852 6.978 -62.787 1.00 56.22 241 PHE A N 1
ATOM 1982 C CA . PHE A 1 241 ? 71.794 7.653 -64.093 1.00 56.22 241 PHE A CA 1
ATOM 1983 C C . PHE A 1 241 ? 72.213 9.122 -63.966 1.00 56.22 241 PHE A C 1
ATOM 1985 O O . PHE A 1 241 ? 71.408 10.032 -63.747 1.00 56.22 241 PHE A O 1
ATOM 1992 N N . SER A 1 242 ? 73.514 9.357 -64.110 1.00 61.59 242 SER A N 1
ATOM 1993 C CA . SER A 1 242 ? 74.113 10.685 -64.063 1.00 61.59 242 SER A CA 1
ATOM 1994 C C . SER A 1 242 ? 73.734 11.505 -65.300 1.00 61.59 242 SER A C 1
ATOM 1996 O O . SER A 1 242 ? 73.695 11.006 -66.426 1.00 61.59 242 SER A O 1
ATOM 1998 N N . TYR A 1 243 ? 73.544 12.817 -65.128 1.00 61.19 243 TYR A N 1
ATOM 1999 C CA . TYR A 1 243 ? 73.315 13.769 -66.228 1.00 61.19 243 TYR A CA 1
ATOM 2000 C C . TYR A 1 243 ? 74.407 13.676 -67.318 1.00 61.19 243 TYR A C 1
ATOM 2002 O O . TYR A 1 243 ? 74.152 13.946 -68.496 1.00 61.19 243 TYR A O 1
ATOM 2010 N N . LYS A 1 244 ? 75.614 13.222 -66.943 1.00 64.00 244 LYS A N 1
ATOM 2011 C CA . LYS A 1 244 ? 76.707 12.918 -67.875 1.00 64.00 244 LYS A CA 1
ATOM 2012 C C . LYS A 1 244 ? 76.366 11.787 -68.848 1.00 64.00 244 LYS A C 1
ATOM 2014 O O . LYS A 1 244 ? 76.606 11.955 -70.042 1.00 64.00 244 LYS A O 1
ATOM 2019 N N . GLU A 1 245 ? 75.769 10.691 -68.389 1.00 66.06 245 GLU A N 1
ATOM 2020 C CA . GLU A 1 245 ? 75.447 9.524 -69.226 1.00 66.06 245 GLU A CA 1
ATOM 2021 C C . GLU A 1 245 ? 74.356 9.850 -70.248 1.00 66.06 245 GLU A C 1
ATOM 2023 O O . GLU A 1 245 ? 74.469 9.497 -71.424 1.00 66.06 245 GLU A O 1
ATOM 2028 N N . LYS A 1 246 ? 73.363 10.653 -69.845 1.00 72.88 246 LYS A N 1
ATOM 2029 C CA . LYS A 1 246 ? 72.355 11.203 -70.764 1.00 72.88 246 LYS A CA 1
ATOM 2030 C C . LYS A 1 246 ? 72.995 12.053 -71.867 1.00 72.88 246 LYS A C 1
ATOM 2032 O O . LYS A 1 246 ? 72.598 11.949 -73.027 1.00 72.88 246 LYS A O 1
ATOM 2037 N N . SER A 1 247 ? 73.995 12.873 -71.531 1.00 70.69 247 SER A N 1
ATOM 2038 C CA . SER A 1 247 ? 74.689 13.708 -72.522 1.00 70.69 247 SER A CA 1
ATOM 2039 C C . SER A 1 247 ? 75.491 12.879 -73.538 1.00 70.69 247 SER A C 1
ATOM 2041 O O . SER A 1 247 ? 75.499 13.206 -74.726 1.00 70.69 247 SER A O 1
ATOM 2043 N N . ILE A 1 248 ? 76.108 11.776 -73.092 1.00 77.56 248 ILE A N 1
ATOM 2044 C CA . ILE A 1 248 ? 76.863 10.849 -73.947 1.00 77.56 248 ILE A CA 1
ATOM 2045 C C . ILE A 1 248 ? 75.916 10.141 -74.917 1.00 77.56 248 ILE A C 1
ATOM 2047 O O . ILE A 1 248 ? 76.179 10.112 -76.119 1.00 77.56 248 ILE A O 1
ATOM 2051 N N . TRP A 1 249 ? 74.777 9.654 -74.422 1.00 77.00 249 TRP A N 1
ATOM 2052 C CA . TRP A 1 249 ? 73.779 8.983 -75.251 1.00 77.00 249 TRP A CA 1
ATOM 2053 C C . TRP A 1 249 ? 73.187 9.900 -76.333 1.00 77.00 249 TRP A C 1
ATOM 2055 O O . TRP A 1 249 ? 73.061 9.497 -77.490 1.00 77.00 249 TRP A O 1
ATOM 2065 N N . ILE A 1 250 ? 72.884 11.162 -75.997 1.00 78.50 250 ILE A N 1
ATOM 2066 C CA . ILE A 1 250 ? 72.377 12.144 -76.973 1.00 78.50 250 ILE A CA 1
ATOM 2067 C C . ILE A 1 250 ? 73.413 12.411 -78.072 1.00 78.50 250 ILE A C 1
ATOM 2069 O O . ILE A 1 250 ? 73.055 12.390 -79.252 1.00 78.50 250 ILE A O 1
ATOM 2073 N N . LYS A 1 251 ? 74.692 12.605 -77.710 1.00 80.62 251 LYS A N 1
ATOM 2074 C CA . LYS A 1 251 ? 75.772 12.801 -78.692 1.00 80.62 251 LYS A CA 1
ATOM 2075 C C . LYS A 1 251 ? 75.906 11.599 -79.623 1.00 80.62 251 LYS A C 1
ATOM 2077 O O . LYS A 1 251 ? 75.905 11.777 -80.835 1.00 80.62 251 LYS A O 1
ATOM 2082 N N . GLN A 1 252 ? 75.941 10.382 -79.076 1.00 83.88 252 GLN A N 1
ATOM 2083 C CA . GLN A 1 252 ? 76.037 9.155 -79.875 1.00 83.88 252 GLN A CA 1
ATOM 2084 C C . GLN A 1 252 ? 74.848 8.993 -80.832 1.00 83.88 252 GLN A C 1
ATOM 2086 O O . GLN A 1 252 ? 75.032 8.637 -81.995 1.00 83.88 252 GLN A O 1
ATOM 2091 N N . LYS A 1 253 ? 73.630 9.322 -80.385 1.00 84.62 253 LYS A N 1
ATOM 2092 C CA . LYS A 1 253 ? 72.434 9.281 -81.233 1.00 84.62 253 LYS A CA 1
ATOM 2093 C C . LYS A 1 253 ? 72.518 10.272 -82.398 1.00 84.62 253 LYS A C 1
ATOM 2095 O O . LYS A 1 253 ? 72.157 9.915 -83.516 1.00 84.62 253 LYS A O 1
ATOM 2100 N N . GLN A 1 254 ? 73.023 11.482 -82.163 1.00 80.56 254 GLN A N 1
ATOM 2101 C CA . GLN A 1 254 ? 73.244 12.473 -83.224 1.00 80.56 254 GLN A CA 1
ATOM 2102 C C . GLN A 1 254 ? 74.319 12.015 -84.220 1.00 80.56 254 GLN A C 1
ATOM 2104 O O . GLN A 1 254 ? 74.121 12.143 -85.426 1.00 80.56 254 GLN A O 1
ATOM 2109 N N . THR A 1 255 ? 75.409 11.402 -83.744 1.00 83.56 255 THR A N 1
ATOM 2110 C CA . THR A 1 255 ? 76.446 10.832 -84.619 1.00 83.56 255 THR A CA 1
ATOM 2111 C C . THR A 1 255 ? 75.890 9.725 -85.519 1.00 83.56 255 THR A C 1
ATOM 2113 O O . THR A 1 255 ? 76.234 9.668 -86.699 1.00 83.56 255 THR A O 1
ATOM 2116 N N . ILE A 1 256 ? 74.994 8.876 -85.002 1.00 84.81 256 ILE A N 1
ATOM 2117 C CA . ILE A 1 256 ? 74.333 7.813 -85.780 1.00 84.81 256 ILE A CA 1
ATOM 2118 C C . ILE A 1 256 ? 73.430 8.390 -86.879 1.00 84.81 256 ILE A C 1
ATOM 2120 O O . ILE A 1 256 ? 73.389 7.858 -87.987 1.00 84.81 256 ILE A O 1
ATOM 2124 N N . VAL A 1 257 ? 72.702 9.473 -86.593 1.00 86.56 257 VAL A N 1
ATOM 2125 C CA . VAL A 1 257 ? 71.854 10.133 -87.600 1.00 86.56 257 VAL A CA 1
ATOM 2126 C C . VAL A 1 257 ? 72.718 10.731 -88.710 1.00 86.56 257 VAL A C 1
ATOM 2128 O O . VAL A 1 257 ? 72.499 10.423 -89.878 1.00 86.56 257 VAL A O 1
ATOM 2131 N N . HIS A 1 258 ? 73.762 11.478 -88.349 1.00 80.81 258 HIS A N 1
ATOM 2132 C CA . HIS A 1 258 ? 74.638 12.120 -89.329 1.00 80.81 258 HIS A CA 1
ATOM 2133 C C . HIS A 1 258 ? 75.399 11.107 -90.204 1.00 80.81 258 HIS A C 1
ATOM 2135 O O . HIS A 1 258 ? 75.545 11.286 -91.410 1.00 80.81 258 HIS A O 1
ATOM 2141 N N . THR A 1 259 ? 75.846 9.991 -89.618 1.00 80.25 259 THR A N 1
ATOM 2142 C CA . THR A 1 259 ? 76.488 8.911 -90.388 1.00 80.25 259 THR A CA 1
ATOM 2143 C C . THR A 1 259 ? 75.523 8.211 -91.344 1.00 80.25 259 THR A C 1
ATOM 2145 O O . THR A 1 259 ? 75.950 7.822 -92.428 1.00 80.25 259 THR A O 1
ATOM 2148 N N . LYS A 1 260 ? 74.232 8.089 -91.003 1.00 86.31 260 LYS A N 1
ATOM 2149 C CA . LYS A 1 260 ? 73.207 7.588 -91.934 1.00 86.31 260 LYS A CA 1
ATOM 2150 C C . LYS A 1 260 ? 72.960 8.542 -93.100 1.00 86.31 260 LYS A C 1
ATOM 2152 O O . LYS A 1 260 ? 72.929 8.084 -94.236 1.00 86.31 260 LYS A O 1
ATOM 2157 N N . GLU A 1 261 ? 72.838 9.839 -92.830 1.00 83.56 261 GLU A N 1
ATOM 2158 C CA . GLU A 1 261 ? 72.641 10.859 -93.870 1.00 83.56 261 GLU A CA 1
ATOM 2159 C C . GLU A 1 261 ? 73.808 10.882 -94.867 1.00 83.56 261 GLU A C 1
ATOM 2161 O O . GLU A 1 261 ? 73.586 10.884 -96.077 1.00 83.56 261 GLU A O 1
ATOM 2166 N N . ASN A 1 262 ? 75.048 10.790 -94.372 1.00 83.44 262 ASN A N 1
ATOM 2167 C CA . ASN A 1 262 ? 76.237 10.679 -95.224 1.00 83.44 262 ASN A CA 1
ATOM 2168 C C . ASN A 1 262 ? 76.251 9.383 -96.054 1.00 83.44 262 ASN A C 1
ATOM 2170 O O . ASN A 1 262 ? 76.723 9.367 -97.187 1.00 83.44 262 ASN A O 1
ATOM 2174 N N . LEU A 1 263 ? 75.731 8.278 -95.512 1.00 85.38 263 LEU A N 1
ATOM 2175 C CA . LEU A 1 263 ? 75.622 7.015 -96.246 1.00 85.38 263 LEU A CA 1
ATOM 2176 C C . LEU A 1 263 ? 74.627 7.111 -97.409 1.00 85.38 263 LEU A C 1
ATOM 2178 O O . LEU A 1 263 ? 74.855 6.523 -98.468 1.00 85.38 263 LEU A O 1
ATOM 2182 N N . ASP A 1 264 ? 73.527 7.834 -97.216 1.00 83.00 264 ASP A N 1
ATOM 2183 C CA . ASP A 1 264 ? 72.503 8.003 -98.243 1.00 83.00 264 ASP A CA 1
ATOM 2184 C C . ASP A 1 264 ? 72.934 8.999 -99.332 1.00 83.00 264 ASP A C 1
ATOM 2186 O O . ASP A 1 264 ? 72.673 8.744 -100.511 1.00 83.00 264 ASP A O 1
ATOM 2190 N N . SER A 1 265 ? 73.681 10.059 -98.992 1.00 78.88 265 SER A N 1
ATOM 2191 C CA . SER A 1 265 ? 74.261 10.966 -99.996 1.00 78.88 265 SER A CA 1
ATOM 2192 C C . SER A 1 265 ? 75.280 10.255 -100.898 1.00 78.88 265 SER A C 1
ATOM 2194 O O . SER A 1 265 ? 75.183 10.343 -102.124 1.00 78.88 265 SER A O 1
ATOM 2196 N N . LEU A 1 266 ? 76.175 9.444 -100.320 1.00 82.81 266 LEU A N 1
ATOM 2197 C CA . LEU A 1 266 ? 77.134 8.613 -101.065 1.00 82.81 266 LEU A CA 1
ATOM 2198 C C . LEU A 1 266 ? 76.447 7.605 -102.006 1.00 82.81 266 LEU A C 1
ATOM 2200 O O . LEU A 1 266 ? 76.935 7.335 -103.108 1.00 82.81 266 LEU A O 1
ATOM 2204 N N . LYS A 1 267 ? 75.292 7.051 -101.616 1.00 82.88 267 LYS A N 1
ATOM 2205 C CA . LYS A 1 267 ? 74.505 6.156 -102.486 1.00 82.88 267 LYS A CA 1
ATOM 2206 C C . LYS A 1 267 ? 73.893 6.883 -103.682 1.00 82.88 267 LYS A C 1
ATOM 2208 O O . LYS A 1 267 ? 73.841 6.306 -104.772 1.00 82.88 267 LYS A O 1
ATOM 2213 N N . GLU A 1 268 ? 73.416 8.112 -103.502 1.00 81.69 268 GLU A N 1
ATOM 2214 C CA . GLU A 1 268 ? 72.890 8.915 -104.611 1.00 81.69 268 GLU A CA 1
ATOM 2215 C C . GLU A 1 268 ? 74.000 9.337 -105.582 1.00 81.69 268 GLU A C 1
ATOM 2217 O O . GLU A 1 268 ? 73.823 9.222 -106.799 1.00 81.69 268 GLU A O 1
ATOM 2222 N N . GLU A 1 269 ? 75.187 9.693 -105.085 1.00 81.88 269 GLU A N 1
ATOM 2223 C CA . GLU A 1 269 ? 76.351 9.945 -105.945 1.00 81.88 269 GLU A CA 1
ATOM 2224 C C . GLU A 1 269 ? 76.712 8.719 -106.799 1.00 81.88 269 GLU A C 1
ATOM 2226 O O . GLU A 1 269 ? 76.900 8.837 -108.017 1.00 81.88 269 GLU A O 1
ATOM 2231 N N . LEU A 1 270 ? 76.711 7.518 -106.206 1.00 83.75 270 LEU A N 1
ATOM 2232 C CA . LEU A 1 270 ? 76.932 6.264 -106.935 1.00 83.75 270 LEU A CA 1
ATOM 2233 C C . LEU A 1 270 ? 75.888 6.019 -108.036 1.00 83.75 270 LEU A C 1
ATOM 2235 O O . LEU A 1 270 ? 76.236 5.560 -109.130 1.00 83.75 270 LEU A O 1
ATOM 2239 N N . LYS A 1 271 ? 74.610 6.341 -107.798 1.00 84.12 271 LYS A N 1
ATOM 2240 C CA . LYS A 1 271 ? 73.562 6.246 -108.832 1.00 84.12 271 LYS A CA 1
ATOM 2241 C C . LYS A 1 271 ? 73.828 7.193 -109.997 1.00 84.12 271 LYS A C 1
ATOM 2243 O O . LYS A 1 271 ? 73.673 6.790 -111.153 1.00 84.12 271 LYS A O 1
ATOM 2248 N N . VAL A 1 272 ? 74.208 8.438 -109.714 1.00 85.06 272 VAL A N 1
ATOM 2249 C CA . VAL A 1 272 ? 74.507 9.436 -110.751 1.00 85.06 272 VAL A CA 1
ATOM 2250 C C . VAL A 1 272 ? 75.698 8.986 -111.596 1.00 85.06 272 VAL A C 1
ATOM 2252 O O . VAL A 1 272 ? 75.626 9.041 -112.828 1.00 85.06 272 VAL A O 1
ATOM 2255 N N . LEU A 1 273 ? 76.760 8.482 -110.961 1.00 81.44 273 LEU A N 1
ATOM 2256 C CA . LEU A 1 273 ? 77.937 7.976 -111.668 1.00 81.44 273 LEU A CA 1
ATOM 2257 C C . LEU A 1 273 ? 77.584 6.797 -112.586 1.00 81.44 273 LEU A C 1
ATOM 2259 O O . LEU A 1 273 ? 77.972 6.784 -113.754 1.00 81.44 273 LEU A O 1
ATOM 2263 N N . ASN A 1 274 ? 76.776 5.853 -112.097 1.00 80.44 274 ASN A N 1
ATOM 2264 C CA . ASN A 1 274 ? 76.328 4.704 -112.884 1.00 80.44 274 ASN A CA 1
ATOM 2265 C C . ASN A 1 274 ? 75.481 5.107 -114.101 1.00 80.44 274 ASN A C 1
ATOM 2267 O O . ASN A 1 274 ? 75.641 4.528 -115.177 1.00 80.44 274 ASN A O 1
ATOM 2271 N N . ARG A 1 275 ? 74.621 6.130 -113.980 1.00 82.19 275 ARG A N 1
ATOM 2272 C CA . ARG A 1 275 ? 73.858 6.671 -115.122 1.00 82.19 275 ARG A CA 1
ATOM 2273 C C . ARG A 1 275 ? 74.772 7.275 -116.187 1.00 82.19 275 ARG A C 1
ATOM 2275 O O . ARG A 1 275 ? 74.564 7.016 -117.371 1.00 82.19 275 ARG A O 1
ATOM 2282 N N . LYS A 1 276 ? 75.797 8.033 -115.778 1.00 83.31 276 LYS A N 1
ATOM 2283 C CA . LYS A 1 276 ? 76.804 8.583 -116.703 1.00 83.31 276 LYS A CA 1
ATOM 2284 C C . LYS A 1 276 ? 77.556 7.467 -117.430 1.00 83.31 276 LYS A C 1
ATOM 2286 O O . LYS A 1 276 ? 77.701 7.518 -118.647 1.00 83.31 276 LYS A O 1
ATOM 2291 N N . LEU A 1 277 ? 77.960 6.426 -116.703 1.00 82.88 277 LEU A N 1
ATOM 2292 C CA . LEU A 1 277 ? 78.650 5.262 -117.266 1.00 82.88 277 LEU A CA 1
ATOM 2293 C C . LEU A 1 277 ? 77.774 4.535 -118.303 1.00 82.88 277 LEU A C 1
ATOM 2295 O O . LEU A 1 277 ? 78.249 4.156 -119.373 1.00 82.88 277 LEU A O 1
ATOM 2299 N N . PHE A 1 278 ? 76.473 4.399 -118.028 1.00 80.12 278 PHE A N 1
ATOM 2300 C CA . PHE A 1 278 ? 75.519 3.812 -118.970 1.00 80.12 278 PHE A CA 1
ATOM 2301 C C . PHE A 1 278 ? 75.338 4.663 -120.238 1.00 80.12 278 PHE A C 1
ATOM 2303 O O . PHE A 1 278 ? 75.289 4.113 -121.337 1.00 80.12 278 PHE A O 1
ATOM 2310 N N . ALA A 1 279 ? 75.284 5.993 -120.107 1.00 79.69 279 ALA A N 1
ATOM 2311 C CA . ALA A 1 279 ? 75.180 6.906 -121.247 1.00 79.69 279 ALA A CA 1
ATOM 2312 C C . ALA A 1 279 ? 76.405 6.807 -122.174 1.00 79.69 279 ALA A C 1
ATOM 2314 O O . ALA A 1 279 ? 76.242 6.641 -123.381 1.00 79.69 279 ALA A O 1
ATOM 2315 N N . ILE A 1 280 ? 77.613 6.790 -121.599 1.00 80.50 280 ILE A N 1
ATOM 2316 C CA . ILE A 1 280 ? 78.869 6.627 -122.350 1.00 80.50 280 ILE A CA 1
ATOM 2317 C C . ILE A 1 280 ? 78.901 5.275 -123.074 1.00 80.50 280 ILE A C 1
ATOM 2319 O O . ILE A 1 280 ? 79.232 5.210 -124.257 1.00 80.50 280 ILE A O 1
ATOM 2323 N N . LYS A 1 281 ? 78.500 4.183 -122.403 1.00 79.25 281 LYS A N 1
ATOM 2324 C CA . LYS A 1 281 ? 78.398 2.864 -123.053 1.00 79.25 281 LYS A CA 1
ATOM 2325 C C . LYS A 1 281 ? 77.458 2.887 -124.259 1.00 79.25 281 LYS A C 1
ATOM 2327 O O . LYS A 1 281 ? 77.767 2.255 -125.267 1.00 79.25 281 LYS A O 1
ATOM 2332 N N . ARG A 1 282 ? 76.340 3.613 -124.161 1.00 78.31 282 ARG A N 1
ATOM 2333 C CA . ARG A 1 282 ? 75.330 3.732 -125.222 1.00 78.31 282 ARG A CA 1
ATOM 2334 C C . ARG A 1 282 ? 75.842 4.536 -126.420 1.00 78.31 282 ARG A C 1
ATOM 2336 O O . ARG A 1 282 ? 75.618 4.118 -127.552 1.00 78.31 282 ARG A O 1
ATOM 2343 N N . GLU A 1 283 ? 76.581 5.621 -126.182 1.00 81.06 283 GLU A N 1
ATOM 2344 C CA . GLU A 1 283 ? 77.248 6.384 -127.250 1.00 81.06 283 GLU A CA 1
ATOM 2345 C C . GLU A 1 283 ? 78.278 5.539 -128.006 1.00 81.06 283 GLU A C 1
ATOM 2347 O O . GLU A 1 283 ? 78.327 5.586 -129.236 1.00 81.06 283 GLU A O 1
ATOM 2352 N N . ILE A 1 284 ? 79.062 4.724 -127.292 1.00 78.44 284 ILE A N 1
ATOM 2353 C CA . ILE A 1 284 ? 80.016 3.797 -127.918 1.00 78.44 284 ILE A CA 1
ATOM 2354 C C . ILE A 1 284 ? 79.276 2.804 -128.824 1.00 78.44 284 ILE A C 1
ATOM 2356 O O . ILE A 1 284 ? 79.658 2.634 -129.981 1.00 78.44 284 ILE A O 1
ATOM 2360 N N . THR A 1 285 ? 78.169 2.217 -128.352 1.00 76.94 285 THR A N 1
ATOM 2361 C CA . THR A 1 285 ? 77.390 1.257 -129.159 1.00 76.94 285 THR A CA 1
ATOM 2362 C C . THR A 1 285 ? 76.769 1.903 -130.401 1.00 76.94 285 THR A C 1
ATOM 2364 O O . THR A 1 285 ? 76.668 1.264 -131.447 1.00 76.94 285 THR A O 1
ATOM 2367 N N . GLN A 1 286 ? 76.364 3.173 -130.312 1.00 76.06 286 GLN A N 1
ATOM 2368 C CA . GLN A 1 286 ? 75.818 3.930 -131.442 1.00 76.06 286 GLN A CA 1
ATOM 2369 C C . GLN A 1 286 ? 76.890 4.220 -132.500 1.00 76.06 286 GLN A C 1
ATOM 2371 O O . GLN A 1 286 ? 76.671 3.956 -133.682 1.00 76.06 286 GLN A O 1
ATOM 2376 N N . LYS A 1 287 ? 78.086 4.654 -132.076 1.00 75.81 287 LYS A N 1
ATOM 2377 C CA . LYS A 1 287 ? 79.216 4.869 -132.993 1.00 75.81 287 LYS A CA 1
ATOM 2378 C C . LYS A 1 287 ? 79.687 3.573 -133.664 1.00 75.81 287 LYS A C 1
ATOM 2380 O O . LYS A 1 287 ? 80.033 3.593 -134.844 1.00 75.81 287 LYS A O 1
ATOM 2385 N N . GLU A 1 288 ? 79.646 2.439 -132.964 1.00 68.75 288 GLU A N 1
ATOM 2386 C CA . GLU A 1 288 ? 79.926 1.122 -133.558 1.00 68.75 288 GLU A CA 1
ATOM 2387 C C . GLU A 1 288 ? 78.885 0.710 -134.619 1.00 68.75 288 GLU A C 1
ATOM 2389 O O . GLU A 1 288 ? 79.236 0.101 -135.635 1.00 68.75 288 GLU A O 1
ATOM 2394 N N . GLN A 1 289 ? 77.606 1.058 -134.431 1.00 65.81 289 GLN A N 1
ATOM 2395 C CA . GLN A 1 289 ? 76.552 0.796 -135.420 1.00 65.81 289 GLN A CA 1
ATOM 2396 C C . GLN A 1 289 ? 76.655 1.702 -136.657 1.00 65.81 289 GLN A C 1
ATOM 2398 O O . GLN A 1 289 ? 76.421 1.224 -137.772 1.00 65.81 289 GLN A O 1
ATOM 2403 N N . ASP A 1 290 ? 77.066 2.961 -136.497 1.00 67.25 290 ASP A N 1
ATOM 2404 C CA . ASP A 1 290 ? 77.272 3.888 -137.618 1.00 67.25 290 ASP A CA 1
ATOM 2405 C C . ASP A 1 290 ? 78.431 3.454 -138.535 1.00 67.25 290 ASP A C 1
ATOM 2407 O O . ASP A 1 290 ? 78.343 3.609 -139.754 1.00 67.25 290 ASP A O 1
ATOM 2411 N N . LEU A 1 291 ? 79.458 2.782 -138.002 1.00 67.31 291 LEU A N 1
ATOM 2412 C CA . LEU A 1 291 ? 80.559 2.189 -138.782 1.00 67.31 291 LEU A CA 1
ATOM 2413 C C . LEU A 1 291 ? 80.145 0.969 -139.639 1.00 67.31 291 LEU A C 1
ATOM 2415 O O . LEU A 1 291 ? 80.813 0.650 -140.630 1.00 67.31 291 LEU A O 1
ATOM 2419 N N . ARG A 1 292 ? 79.019 0.303 -139.331 1.00 62.53 292 ARG A N 1
ATOM 2420 C CA . ARG A 1 292 ? 78.492 -0.833 -140.124 1.00 62.53 292 ARG A CA 1
ATOM 2421 C C . ARG A 1 292 ? 77.756 -0.416 -141.406 1.00 62.53 292 ARG A C 1
ATOM 2423 O O . ARG A 1 292 ? 77.574 -1.245 -142.301 1.00 62.53 292 ARG A O 1
ATOM 2430 N N . ARG A 1 293 ? 77.310 0.842 -141.521 1.00 61.12 293 ARG A N 1
ATOM 2431 C CA . ARG A 1 293 ? 76.580 1.348 -142.704 1.00 61.12 293 ARG A CA 1
ATOM 2432 C C . ARG A 1 293 ? 77.489 1.614 -143.923 1.00 61.12 293 ARG A C 1
ATOM 2434 O O . ARG A 1 293 ? 77.142 1.131 -145.001 1.00 61.12 293 ARG A O 1
ATOM 2441 N N . PRO A 1 294 ? 78.662 2.269 -143.801 1.00 60.81 294 PRO A N 1
ATOM 2442 C CA . PRO A 1 294 ? 79.570 2.473 -144.933 1.00 60.81 294 PRO A CA 1
ATOM 2443 C C . PRO A 1 294 ? 80.259 1.186 -145.416 1.00 60.81 294 PRO A C 1
ATOM 2445 O O . PRO A 1 294 ? 80.526 1.044 -146.607 1.00 60.81 294 PRO A O 1
ATOM 2448 N N . THR A 1 295 ? 80.503 0.211 -144.533 1.00 60.88 295 THR A N 1
ATOM 2449 C CA . THR A 1 295 ? 81.156 -1.066 -144.888 1.00 60.88 295 THR A CA 1
ATOM 2450 C C . THR A 1 295 ? 80.288 -1.940 -145.801 1.00 60.88 295 THR A C 1
ATOM 2452 O O . THR A 1 295 ? 80.796 -2.509 -146.766 1.00 60.88 295 THR A O 1
ATOM 2455 N N . LYS A 1 296 ? 78.964 -1.978 -145.584 1.00 61.78 296 LYS A N 1
ATOM 2456 C CA . LYS A 1 296 ? 78.020 -2.681 -146.477 1.00 61.78 296 LYS A CA 1
ATOM 2457 C C . LYS A 1 296 ? 77.815 -1.991 -147.832 1.00 61.78 296 LYS A C 1
ATOM 2459 O O . LYS A 1 296 ? 77.526 -2.672 -148.813 1.00 61.78 296 LYS A O 1
ATOM 2464 N N . ILE A 1 297 ? 77.944 -0.664 -147.896 1.00 61.75 297 ILE A N 1
ATOM 2465 C CA . ILE A 1 297 ? 77.812 0.103 -149.147 1.00 61.75 297 ILE A CA 1
ATOM 2466 C C . ILE A 1 297 ? 79.070 -0.059 -150.011 1.00 61.75 297 ILE A C 1
ATOM 2468 O O . ILE A 1 297 ? 78.944 -0.230 -151.221 1.00 61.75 297 ILE A O 1
ATOM 2472 N N . LYS A 1 298 ? 80.262 -0.112 -149.397 1.00 66.62 298 LYS A N 1
ATOM 2473 C CA . LYS A 1 298 ? 81.523 -0.377 -150.104 1.00 66.62 298 LYS A CA 1
ATOM 2474 C C . LYS A 1 298 ? 81.530 -1.751 -150.792 1.00 66.62 298 LYS A C 1
ATOM 2476 O O . LYS A 1 298 ? 81.820 -1.809 -151.979 1.00 66.62 298 LYS A O 1
ATOM 2481 N N . MET A 1 299 ? 81.092 -2.817 -150.105 1.00 63.78 299 MET A N 1
ATOM 2482 C CA . MET A 1 299 ? 80.979 -4.158 -150.716 1.00 63.78 299 MET A CA 1
ATOM 2483 C C . MET A 1 299 ? 80.080 -4.167 -151.965 1.00 63.78 299 MET A C 1
ATOM 2485 O O . MET A 1 299 ? 80.465 -4.711 -152.992 1.00 63.78 299 MET A O 1
ATOM 2489 N N . LYS A 1 300 ? 78.910 -3.512 -151.918 1.00 64.38 300 LYS A N 1
ATOM 2490 C CA . LYS A 1 300 ? 77.989 -3.459 -153.072 1.00 64.38 300 LYS A CA 1
ATOM 2491 C C . LYS A 1 300 ? 78.519 -2.626 -154.247 1.00 64.38 300 LYS A C 1
ATOM 2493 O O . LYS A 1 300 ? 78.152 -2.892 -155.390 1.00 64.38 300 LYS A O 1
ATOM 2498 N N . LEU A 1 301 ? 79.338 -1.607 -153.979 1.00 61.03 301 LEU A N 1
ATOM 2499 C CA . LEU A 1 301 ? 79.967 -0.781 -155.013 1.00 61.03 301 LEU A CA 1
ATOM 2500 C C . LEU A 1 301 ? 81.131 -1.511 -155.695 1.00 61.03 301 LEU A C 1
ATOM 2502 O O . LEU A 1 301 ? 81.221 -1.452 -156.922 1.00 61.03 301 LEU A O 1
ATOM 2506 N N . ASP A 1 302 ? 81.950 -2.243 -154.937 1.00 64.25 302 ASP A N 1
ATOM 2507 C CA . ASP A 1 302 ? 83.064 -3.029 -155.484 1.00 64.25 302 ASP A CA 1
ATOM 2508 C C . ASP A 1 302 ? 82.561 -4.172 -156.397 1.00 64.25 302 ASP A C 1
ATOM 2510 O O . ASP A 1 302 ? 83.099 -4.365 -157.491 1.00 64.25 302 ASP A O 1
ATOM 2514 N N . ASP A 1 303 ? 81.455 -4.840 -156.040 1.00 65.25 303 ASP A N 1
ATOM 2515 C CA . ASP A 1 303 ? 80.828 -5.878 -156.882 1.00 65.25 303 ASP A CA 1
ATOM 2516 C C . ASP A 1 303 ? 80.255 -5.310 -158.200 1.00 65.25 303 ASP A C 1
ATOM 2518 O O . ASP A 1 303 ? 80.399 -5.900 -159.274 1.00 65.25 303 ASP A O 1
ATOM 2522 N N . SER A 1 304 ? 79.647 -4.119 -158.147 1.00 62.81 304 SER A N 1
ATOM 2523 C CA . SER A 1 304 ? 79.082 -3.424 -159.317 1.00 62.81 304 SER A CA 1
ATOM 2524 C C . SER A 1 304 ? 80.162 -2.917 -160.287 1.00 62.81 304 SER A C 1
ATOM 2526 O O . SER A 1 304 ? 79.976 -2.943 -161.509 1.00 62.81 304 SER A O 1
ATOM 2528 N N . ILE A 1 305 ? 81.292 -2.431 -159.763 1.00 65.06 305 ILE A N 1
ATOM 2529 C CA . ILE A 1 305 ? 82.398 -1.904 -160.576 1.00 65.06 305 ILE A CA 1
ATOM 2530 C C . ILE A 1 305 ? 83.148 -3.044 -161.276 1.00 65.06 305 ILE A C 1
ATOM 2532 O O . ILE A 1 305 ? 83.428 -2.931 -162.473 1.00 65.06 305 ILE A O 1
ATOM 2536 N N . ASN A 1 306 ? 83.396 -4.163 -160.588 1.00 62.25 306 ASN A N 1
ATOM 2537 C CA . ASN A 1 306 ? 84.054 -5.323 -161.194 1.00 62.25 306 ASN A CA 1
ATOM 2538 C C . ASN A 1 306 ? 83.234 -5.927 -162.343 1.00 62.25 306 ASN A C 1
ATOM 2540 O O . ASN A 1 306 ? 83.788 -6.200 -163.410 1.00 62.25 306 ASN A O 1
ATOM 2544 N N . PHE A 1 307 ? 81.908 -6.024 -162.193 1.00 67.75 307 PHE A N 1
ATOM 2545 C CA . PHE A 1 307 ? 81.032 -6.506 -163.266 1.00 67.75 307 PHE A CA 1
ATOM 2546 C C . PHE A 1 307 ? 81.069 -5.597 -164.511 1.00 67.75 307 PHE A C 1
ATOM 2548 O O . PHE A 1 307 ? 81.126 -6.068 -165.652 1.00 67.75 307 PHE A O 1
ATOM 2555 N N . LYS A 1 308 ? 81.103 -4.269 -164.317 1.00 62.59 308 LYS A N 1
ATOM 2556 C CA . LYS A 1 308 ? 81.229 -3.310 -165.429 1.00 62.59 308 LYS A CA 1
ATOM 2557 C C . LYS A 1 308 ? 82.598 -3.377 -166.114 1.00 62.59 308 LYS A C 1
ATOM 2559 O O . LYS A 1 308 ? 82.637 -3.296 -167.344 1.00 62.59 308 LYS A O 1
ATOM 2564 N N . LEU A 1 309 ? 83.687 -3.578 -165.369 1.00 63.28 309 LEU A N 1
ATOM 2565 C CA . LEU A 1 309 ? 85.041 -3.729 -165.922 1.00 63.28 309 LEU A CA 1
ATOM 2566 C C . LEU A 1 309 ? 85.205 -5.010 -166.757 1.00 63.28 309 LEU A C 1
ATOM 2568 O O . LEU A 1 309 ? 85.832 -4.962 -167.819 1.00 63.28 309 LEU A O 1
ATOM 2572 N N . GLU A 1 310 ? 84.590 -6.127 -166.355 1.00 63.41 310 GLU A N 1
ATOM 2573 C CA . GLU A 1 310 ? 84.565 -7.345 -167.181 1.00 63.41 310 GLU A CA 1
ATOM 2574 C C . GLU A 1 310 ? 83.767 -7.158 -168.478 1.00 63.41 310 GLU A C 1
ATOM 2576 O O . GLU A 1 310 ? 84.214 -7.578 -169.550 1.00 63.41 310 GLU A O 1
ATOM 2581 N N . SER A 1 311 ? 82.625 -6.462 -168.416 1.00 60.81 311 SER A N 1
ATOM 2582 C CA . SER A 1 311 ? 81.808 -6.186 -169.608 1.00 60.81 311 SER A CA 1
ATOM 2583 C C . SER A 1 311 ? 82.534 -5.303 -170.637 1.00 60.81 311 SER A C 1
ATOM 2585 O O . SER A 1 311 ? 82.396 -5.509 -171.846 1.00 60.81 311 SER A O 1
ATOM 2587 N N . TYR A 1 312 ? 83.364 -4.361 -170.171 1.00 60.38 312 TYR A N 1
ATOM 2588 C CA . TYR A 1 312 ? 84.156 -3.478 -171.031 1.00 60.38 312 TYR A CA 1
ATOM 2589 C C . TYR A 1 312 ? 85.377 -4.182 -171.637 1.00 60.38 312 TYR A C 1
ATOM 2591 O O . TYR A 1 312 ? 85.688 -3.953 -172.807 1.00 60.38 312 TYR A O 1
ATOM 2599 N N . ARG A 1 313 ? 86.032 -5.094 -170.900 1.00 60.91 313 ARG A N 1
ATOM 2600 C CA . ARG A 1 313 ? 87.128 -5.915 -171.450 1.00 60.91 313 ARG A CA 1
ATOM 2601 C C . ARG A 1 313 ? 86.662 -6.824 -172.591 1.00 60.91 313 ARG A C 1
ATOM 2603 O O . ARG A 1 313 ? 87.385 -6.950 -173.576 1.00 60.91 313 ARG A O 1
ATOM 2610 N N . LYS A 1 314 ? 85.452 -7.394 -172.510 1.00 60.03 314 LYS A N 1
ATOM 2611 C CA . LYS A 1 314 ? 84.869 -8.208 -173.596 1.00 60.03 314 LYS A CA 1
ATOM 2612 C C . LYS A 1 314 ? 84.550 -7.386 -174.852 1.00 60.03 314 LYS A C 1
ATOM 2614 O O . LYS A 1 314 ? 84.946 -7.783 -175.940 1.00 60.03 314 LYS A O 1
ATOM 2619 N N . LYS A 1 315 ? 83.946 -6.197 -174.711 1.00 60.41 315 LYS A N 1
ATOM 2620 C CA . LYS A 1 315 ? 83.634 -5.321 -175.863 1.00 60.41 315 LYS A CA 1
ATOM 2621 C C . LYS A 1 315 ? 84.869 -4.765 -176.584 1.00 60.41 315 LYS A C 1
ATOM 2623 O O . LYS A 1 315 ? 84.803 -4.518 -177.784 1.00 60.41 315 LYS A O 1
ATOM 2628 N N . PHE A 1 316 ? 85.989 -4.571 -175.885 1.00 59.22 316 PHE A N 1
ATOM 2629 C CA . PHE A 1 316 ? 87.221 -4.071 -176.509 1.00 59.22 316 PHE A CA 1
ATOM 2630 C C . PHE A 1 316 ? 87.987 -5.157 -177.287 1.00 59.22 316 PHE A C 1
ATOM 2632 O O . PHE A 1 316 ? 88.630 -4.845 -178.287 1.00 59.22 316 PHE A O 1
ATOM 2639 N N . LEU A 1 317 ? 87.904 -6.430 -176.875 1.00 57.84 317 LEU A N 1
ATOM 2640 C CA . LEU A 1 317 ? 88.542 -7.533 -177.607 1.00 57.84 317 LEU A CA 1
ATOM 2641 C C . LEU A 1 317 ? 87.800 -7.915 -178.899 1.00 57.84 317 LEU A C 1
ATOM 2643 O O . LEU A 1 317 ? 88.461 -8.308 -179.860 1.00 57.84 317 LEU A O 1
ATOM 2647 N N . ASP A 1 318 ? 86.475 -7.747 -178.955 1.00 58.53 318 ASP A N 1
ATOM 2648 C CA . ASP A 1 318 ? 85.687 -8.059 -180.158 1.00 58.53 318 ASP A CA 1
ATOM 2649 C C . ASP A 1 318 ? 85.828 -6.990 -181.261 1.00 58.53 318 ASP A C 1
ATOM 2651 O O . ASP A 1 318 ? 85.872 -7.330 -182.441 1.00 58.53 318 ASP A O 1
ATOM 2655 N N . ASN A 1 319 ? 86.037 -5.713 -180.907 1.00 54.41 319 ASN A N 1
ATOM 2656 C CA . ASN A 1 319 ? 86.275 -4.636 -181.885 1.00 54.41 319 ASN A CA 1
ATOM 2657 C C . ASN A 1 319 ? 87.698 -4.616 -182.477 1.00 54.41 319 ASN A C 1
ATOM 2659 O O . ASN A 1 319 ? 87.944 -3.908 -183.451 1.00 54.41 319 ASN A O 1
ATOM 2663 N N . LYS A 1 320 ? 88.644 -5.394 -181.929 1.00 52.72 320 LYS A N 1
ATOM 2664 C CA . LYS A 1 320 ? 90.017 -5.507 -182.4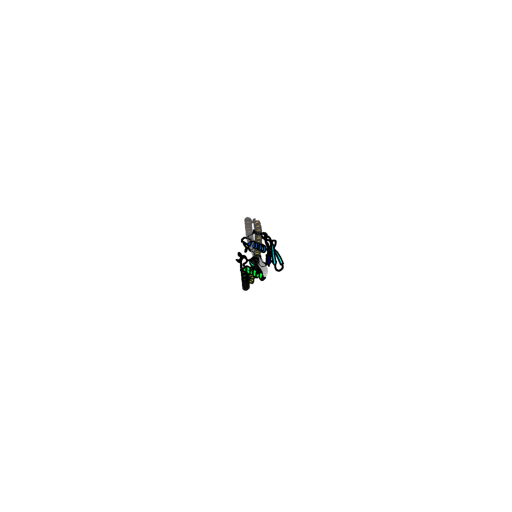59 1.00 52.72 320 LYS A CA 1
ATOM 2665 C C . LYS A 1 320 ? 90.157 -6.591 -183.547 1.00 52.72 320 LYS A C 1
ATOM 2667 O O . LYS A 1 320 ? 91.221 -6.708 -184.140 1.00 52.72 320 LYS A O 1
ATOM 2672 N N . LYS A 1 321 ? 89.106 -7.377 -183.827 1.00 54.91 321 LYS A N 1
ATOM 2673 C CA . LYS A 1 321 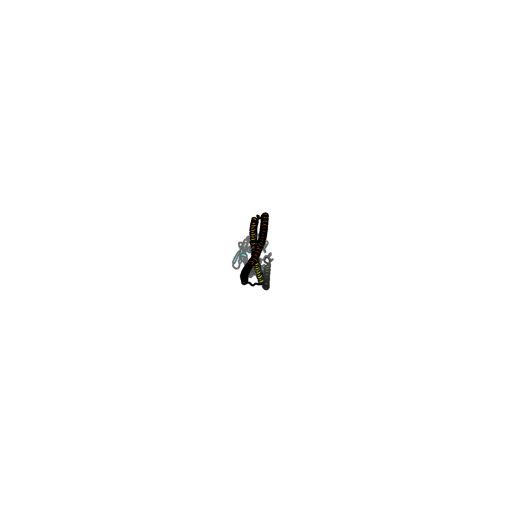? 89.120 -8.501 -184.792 1.00 54.91 321 LYS A CA 1
ATOM 2674 C C . LYS A 1 321 ? 88.380 -8.240 -186.119 1.00 54.91 321 LYS A C 1
ATOM 2676 O O . LYS A 1 321 ? 88.320 -9.145 -186.944 1.00 54.91 321 LYS A O 1
ATOM 2681 N N . SER A 1 322 ? 87.850 -7.036 -186.354 1.00 49.31 322 SER A N 1
ATOM 2682 C CA . SER A 1 322 ? 86.966 -6.723 -187.498 1.00 49.31 322 SER A CA 1
ATOM 2683 C C . SER A 1 322 ? 87.473 -5.645 -188.479 1.00 49.31 322 SER A C 1
ATOM 2685 O O . SER A 1 322 ? 86.697 -5.196 -189.315 1.00 49.31 322 SER A O 1
ATOM 2687 N N . LEU A 1 323 ? 88.759 -5.258 -188.443 1.00 46.81 323 LEU A N 1
ATOM 2688 C CA . LEU A 1 323 ? 89.365 -4.300 -189.400 1.00 46.81 323 LEU A CA 1
ATOM 2689 C C . LEU A 1 323 ? 90.666 -4.788 -190.086 1.00 46.81 323 LEU A C 1
ATOM 2691 O O . LEU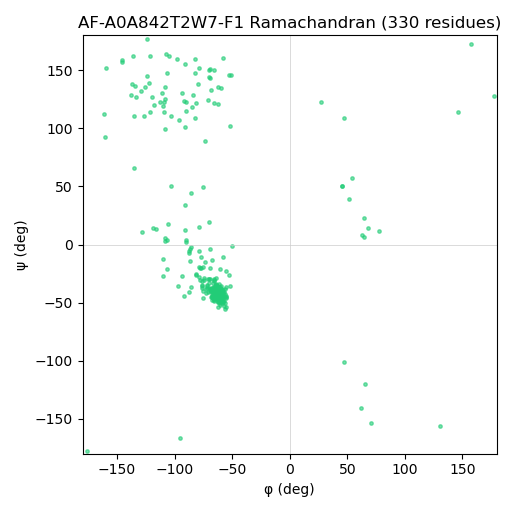 A 1 323 ? 91.302 -4.023 -190.803 1.00 46.81 323 LEU A O 1
ATOM 2695 N N . GLU A 1 324 ? 91.029 -6.070 -189.950 1.00 43.12 324 GLU A N 1
ATOM 2696 C CA . GLU A 1 324 ? 92.008 -6.750 -190.820 1.00 43.12 324 GLU A CA 1
ATOM 2697 C C . GLU A 1 324 ? 91.275 -7.758 -191.725 1.00 43.12 324 GLU A C 1
ATOM 2699 O O . GLU A 1 324 ? 90.905 -8.837 -191.261 1.00 43.12 324 GLU A O 1
ATOM 2704 N N . LYS A 1 325 ? 91.028 -7.338 -192.980 1.00 41.12 325 LYS A N 1
ATOM 2705 C CA . LYS A 1 325 ? 90.519 -8.017 -194.209 1.00 41.12 325 LYS A CA 1
ATOM 2706 C C . LYS A 1 325 ? 89.692 -6.940 -194.936 1.00 41.12 325 LYS A C 1
ATOM 2708 O O . LYS A 1 325 ? 88.704 -6.495 -194.377 1.00 41.12 325 LYS A O 1
ATOM 2713 N N . GLU A 1 326 ? 89.998 -6.400 -196.113 1.00 32.59 326 GLU A N 1
ATOM 2714 C CA . GLU A 1 326 ? 90.619 -6.911 -197.345 1.00 32.59 326 GLU A CA 1
ATOM 2715 C C . GLU A 1 326 ? 90.780 -5.693 -198.337 1.00 32.59 326 GLU A C 1
ATOM 2717 O O . GLU A 1 326 ? 90.497 -4.572 -197.914 1.00 32.59 326 GLU A O 1
ATOM 2722 N N . PRO A 1 327 ? 91.274 -5.800 -199.597 1.00 46.91 327 PRO A N 1
ATOM 2723 C CA . PRO A 1 327 ? 92.540 -5.179 -200.028 1.00 46.91 327 PRO A CA 1
ATOM 2724 C C . PRO A 1 327 ? 92.480 -4.215 -201.253 1.00 46.91 327 PRO A C 1
ATOM 2726 O O . PRO A 1 327 ? 91.450 -4.048 -201.891 1.00 46.91 327 PRO A O 1
ATOM 2729 N N . LEU A 1 328 ? 93.645 -3.613 -201.567 1.00 39.16 328 LEU A N 1
ATOM 2730 C CA . LEU A 1 328 ? 94.163 -3.093 -202.862 1.00 39.16 328 LEU A CA 1
ATOM 2731 C C . LEU A 1 328 ? 93.191 -2.624 -203.974 1.00 39.16 328 LEU A C 1
ATOM 2733 O O . LEU A 1 328 ? 92.561 -3.468 -204.584 1.00 39.16 328 LEU A O 1
ATOM 2737 N N . TYR A 1 329 ? 93.313 -1.356 -204.413 1.00 40.19 329 TYR A N 1
ATOM 2738 C CA . TYR A 1 329 ? 93.365 -0.891 -205.830 1.00 40.19 329 TYR A CA 1
ATOM 2739 C C . TYR A 1 329 ? 93.984 0.535 -205.848 1.00 40.19 329 TYR A C 1
ATOM 2741 O O . TYR A 1 329 ? 93.519 1.406 -205.126 1.00 40.19 329 TYR A O 1
ATOM 2749 N N . LYS A 1 330 ? 95.195 0.766 -206.387 1.00 38.59 330 LYS A N 1
ATOM 2750 C CA . LYS A 1 330 ? 95.531 1.201 -207.769 1.00 38.59 330 LYS A CA 1
ATOM 2751 C C . LYS A 1 330 ? 94.705 2.381 -208.319 1.00 38.59 330 LYS A C 1
ATOM 2753 O O . LYS A 1 330 ? 93.563 2.173 -208.700 1.00 38.59 330 LYS A O 1
ATOM 2758 N N . HIS A 1 331 ? 95.334 3.555 -208.458 1.00 35.50 331 HIS A N 1
ATOM 2759 C CA . HIS A 1 331 ? 95.618 4.300 -209.709 1.00 35.50 331 HIS A CA 1
ATOM 2760 C C . HIS A 1 331 ? 96.311 5.637 -209.344 1.00 35.50 331 HIS A C 1
ATOM 2762 O O . HIS A 1 331 ? 95.973 6.210 -208.316 1.00 35.50 331 HIS A O 1
ATOM 2768 N N . ILE A 1 332 ? 97.468 5.919 -209.965 1.00 43.25 332 ILE A N 1
ATOM 2769 C CA . ILE A 1 332 ? 97.743 7.087 -210.841 1.00 43.25 332 ILE A CA 1
ATOM 2770 C C . ILE A 1 332 ? 97.669 8.425 -210.109 1.00 43.25 332 ILE A C 1
ATOM 2772 O O . ILE A 1 332 ? 96.552 8.833 -209.734 1.00 43.25 332 ILE A O 1
#